Protein AF-A0A9X9A422-F1 (afdb_monomer)

Solvent-accessible surface area (backbone atoms only — not comparable to full-atom values): 14597 Å² total; per-residue (Å²): 112,40,77,56,49,41,49,77,20,58,42,83,87,68,74,79,73,93,72,90,73,83,82,90,76,85,56,52,87,45,20,49,68,14,88,49,36,68,61,52,39,28,47,48,18,76,77,48,57,74,81,50,101,72,83,48,36,33,32,25,74,83,56,48,65,72,55,44,34,59,42,11,20,76,91,57,45,41,39,51,22,46,45,64,38,68,82,76,44,59,36,32,42,93,77,37,70,67,31,71,43,87,66,50,70,67,61,52,52,52,49,54,50,50,55,51,62,61,31,66,91,40,32,39,43,52,37,67,76,43,42,72,70,30,32,22,45,28,52,72,81,41,38,61,64,98,44,28,70,61,29,33,54,48,54,50,50,63,57,68,75,48,82,54,50,76,54,85,39,94,45,56,91,61,54,49,50,49,47,81,74,93,48,76,86,63,61,81,48,66,68,56,54,50,50,47,43,47,42,38,70,74,64,63,44,61,62,68,64,55,49,54,33,42,50,61,53,26,34,54,30,41,60,41,55,62,37,50,24,74,50,68,64,16,59,63,48,94,70,84,67,99,45,68,55,55,86,60,21,74,81,43,38,72,112

Nearest PDB structures (foldseek):
  1uok-assembly1_A  TM=1.003E+00  e=3.823E-45  Bacillus cereus
  5do8-assembly1_C  TM=9.731E-01  e=2.776E-33  Listeria monocytogenes EGD-e
  4maz-assembly1_A  TM=9.656E-01  e=1.712E-29  Bacillus subtilis subsp. subtilis str. 168
  5wcz-assembly1_A  TM=9.499E-01  e=5.887E-30  Bacillus subtilis subsp. subtilis str. 168
  4m56-assembly1_A  TM=9.507E-01  e=6.009E-29  Bacillus subtilis subsp. subtilis str. 168

Secondary structure (DSSP, 8-state):
-BTTGGGSSPPTT-PPP----SS----GGGTTT-TTHHHHHHHHHHHTGGGSS---EEE-TT--HHHHHHHH-GGG-S-SEEE--GGGSTTEETTEEEEE-PPPHHHHHHHHHHHHHHTSSSS-BEE-S--TTS--HHHHTS-SSTTHHHHHHHHHHHHHTSSSEE---TTTTTT------SSGGG---HHHHHHHIIIIIIS---HHHHHHHHHHH-GGGGTSPP--SSSGGGGS-SS--SSPPPGGGGTSS--

Sequence (255 aa):
RMDVINFISKEEGLPAVETEEEGYVSGHKHFMNGPNIHKYLHEMNGEVLSHYDIMTVGEMPGVTTEEAKLYTGEERKELQMVFQFEHMDLDSGEGGKWDVKPCSLLTLKENLTKWQKALEHTGWNSLYWNNHDQPRVVSRFGNDGMYRIESAKMLATVLHMMKGTPYIYQGEEIGMTNVRFQSIDEYRDIETLNMYKEKVIDHGEDIEKVMESIYIKGRDNARTPMQWNDQNHAGFTKGEPWITVNPNYKEINVK

InterPro domains:
  IPR006047 Glycosyl hydrolase family 13, catalytic domain [PF00128] (1-255)
  IPR006047 Glycosyl hydrolase family 13, catalytic domain [SM00642] (3-223)
  IPR017853 Glycoside hydrolase superfamily [SSF51445] (1-254)

Organism: Bacillus cereus (NCBI:txid1396)

Mean predicted aligned error: 2.58 Å

Radius of gyration: 20.01 Å; Cα contacts (8 Å, |Δi|>4): 403; chains: 1; bounding box: 48×52×51 Å

Structure (mmCIF, N/CA/C/O backbone):
data_AF-A0A9X9A422-F1
#
_entry.id   AF-A0A9X9A422-F1
#
loop_
_atom_site.group_PDB
_atom_site.id
_atom_site.type_symbol
_atom_site.label_atom_id
_atom_site.label_alt_id
_atom_site.label_comp_id
_atom_site.label_asym_id
_atom_site.label_entity_id
_atom_site.label_s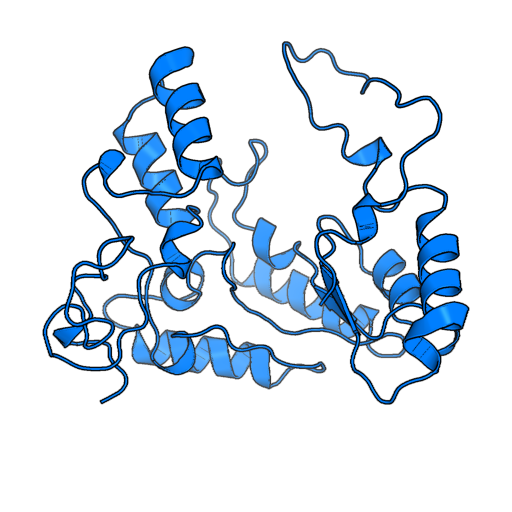eq_id
_atom_site.pdbx_PDB_ins_code
_atom_site.Cartn_x
_atom_site.Cartn_y
_atom_site.Cartn_z
_atom_site.occupancy
_atom_site.B_iso_or_equiv
_atom_site.auth_seq_id
_atom_site.auth_comp_id
_atom_site.auth_asym_id
_atom_site.auth_atom_id
_atom_site.pdbx_PDB_model_num
ATOM 1 N N . ARG A 1 1 ? -13.457 -4.313 1.927 1.00 97.88 1 ARG A N 1
ATOM 2 C CA . ARG A 1 1 ? -12.302 -3.394 2.068 1.00 97.88 1 ARG A CA 1
ATOM 3 C C . ARG A 1 1 ? -12.779 -1.983 1.768 1.00 97.88 1 ARG A C 1
ATOM 5 O O . ARG A 1 1 ? -13.431 -1.811 0.747 1.00 97.88 1 ARG A O 1
ATOM 12 N N . MET A 1 2 ? -12.502 -1.020 2.641 1.00 98.69 2 MET A N 1
ATOM 13 C CA . MET A 1 2 ? -12.912 0.383 2.491 1.00 98.69 2 MET A CA 1
ATOM 14 C C . MET A 1 2 ? -11.678 1.243 2.193 1.00 98.69 2 MET A C 1
ATOM 16 O O . MET A 1 2 ? -10.711 1.168 2.943 1.00 98.69 2 MET A O 1
ATOM 20 N N . ASP A 1 3 ? -11.700 1.974 1.077 1.00 98.50 3 ASP A N 1
ATOM 21 C CA . ASP A 1 3 ? -10.593 2.814 0.583 1.00 98.50 3 ASP A CA 1
ATOM 22 C C . ASP A 1 3 ? -10.431 4.077 1.428 1.00 98.50 3 ASP A C 1
ATOM 24 O O . ASP A 1 3 ? -11.443 4.730 1.695 1.00 98.50 3 ASP A O 1
ATOM 28 N N . VAL A 1 4 ? -9.195 4.375 1.860 1.00 97.62 4 VAL A N 1
ATOM 29 C CA . VAL A 1 4 ? -8.814 5.544 2.690 1.00 97.62 4 VAL A CA 1
ATOM 30 C C . VAL A 1 4 ? -9.904 5.995 3.671 1.00 97.62 4 VAL A C 1
ATOM 32 O O . VAL A 1 4 ? -10.259 7.173 3.775 1.00 97.62 4 VAL A O 1
ATOM 35 N N . ILE A 1 5 ? -10.500 5.034 4.381 1.00 98.69 5 ILE A N 1
ATOM 36 C CA . ILE A 1 5 ? -11.775 5.260 5.068 1.00 98.69 5 ILE A CA 1
ATOM 37 C C . ILE A 1 5 ? -11.618 6.245 6.225 1.00 98.69 5 ILE A C 1
ATOM 39 O O . ILE A 1 5 ? -12.550 6.976 6.544 1.00 98.69 5 ILE A O 1
ATOM 43 N N . ASN A 1 6 ? -10.420 6.345 6.803 1.00 98.75 6 ASN A N 1
ATOM 44 C CA . ASN A 1 6 ? -10.121 7.321 7.841 1.00 98.75 6 ASN A CA 1
ATOM 45 C C . ASN A 1 6 ? -10.043 8.771 7.337 1.00 98.75 6 ASN A C 1
ATOM 47 O O . ASN A 1 6 ? -9.881 9.672 8.158 1.00 98.75 6 ASN A O 1
ATOM 51 N N . PHE A 1 7 ? -10.177 9.021 6.029 1.00 98.69 7 PHE A N 1
ATOM 52 C CA . PHE A 1 7 ? -10.186 10.375 5.468 1.00 98.69 7 PHE A CA 1
ATOM 53 C C . PHE A 1 7 ? -11.595 10.964 5.365 1.00 98.69 7 PHE A C 1
ATOM 55 O O . PHE A 1 7 ? -11.736 12.125 4.984 1.00 98.69 7 PHE A O 1
ATOM 62 N N . ILE A 1 8 ? -12.673 10.211 5.629 1.00 98.69 8 ILE A N 1
ATOM 63 C CA . ILE A 1 8 ? -14.042 10.675 5.321 1.00 98.69 8 ILE A CA 1
ATOM 64 C C . ILE A 1 8 ? -14.515 11.829 6.215 1.00 98.69 8 ILE A C 1
ATOM 66 O O . ILE A 1 8 ? -15.335 12.632 5.772 1.00 98.69 8 ILE A O 1
ATOM 70 N N . SER A 1 9 ? -13.968 11.967 7.426 1.00 98.62 9 SER A N 1
ATOM 71 C CA . SER A 1 9 ? -14.263 13.083 8.328 1.00 98.62 9 SER A CA 1
ATOM 72 C C . SER A 1 9 ? -13.214 14.180 8.188 1.00 98.62 9 SER A C 1
ATOM 74 O O . SER A 1 9 ? -12.039 13.930 8.416 1.00 98.62 9 SER A O 1
ATOM 76 N N . LYS A 1 10 ? -13.637 15.407 7.874 1.00 98.62 10 LYS A N 1
ATOM 77 C CA . LYS A 1 10 ? -12.753 16.580 7.793 1.00 98.62 10 LYS A CA 1
ATOM 78 C C . LYS A 1 10 ? -12.931 17.459 9.026 1.00 98.62 10 LYS A C 1
ATOM 80 O O . LYS A 1 10 ? -14.011 17.471 9.620 1.00 98.62 10 LYS A O 1
ATOM 85 N N . GLU A 1 11 ? -11.879 18.172 9.399 1.00 98.31 11 GLU A N 1
ATOM 86 C CA . GLU A 1 11 ? -11.944 19.262 10.365 1.00 98.31 11 GLU A CA 1
ATOM 87 C C . GLU A 1 11 ? -12.811 20.403 9.818 1.00 98.31 11 GLU A C 1
ATOM 89 O O . GLU A 1 11 ? -12.776 20.728 8.626 1.00 98.31 11 GLU A O 1
ATOM 94 N N . GLU A 1 12 ? -13.644 20.977 10.684 1.00 97.88 12 GLU A N 1
ATOM 95 C CA . GLU A 1 12 ? -14.551 22.055 10.304 1.00 97.88 12 GLU A CA 1
ATOM 96 C C . GLU A 1 12 ? -13.767 23.296 9.856 1.00 97.88 12 GLU A C 1
ATOM 98 O O . GLU A 1 12 ? -12.724 23.630 10.409 1.00 97.88 12 GLU A O 1
ATOM 103 N N . GLY A 1 13 ? -14.266 23.979 8.824 1.00 97.69 13 GLY A N 1
ATOM 104 C CA . GLY A 1 13 ? -13.625 25.174 8.271 1.00 97.69 13 GLY A CA 1
ATOM 105 C C . GLY A 1 13 ? -12.489 24.899 7.284 1.00 97.69 13 GLY A C 1
ATOM 106 O O . GLY A 1 13 ? -12.092 25.833 6.595 1.00 97.69 13 GLY A O 1
ATOM 107 N N . LEU A 1 14 ? -12.031 23.644 7.153 1.00 97.50 14 LEU A N 1
ATOM 108 C CA . LEU A 1 14 ? -10.941 23.243 6.249 1.00 97.50 14 LEU A CA 1
ATOM 109 C C . LEU A 1 14 ? -9.705 24.152 6.413 1.00 97.50 14 LEU A C 1
ATOM 111 O O . LEU A 1 14 ? -9.318 24.839 5.462 1.00 97.50 14 LEU A O 1
ATOM 115 N N . PRO A 1 15 ? -9.126 24.212 7.628 1.00 97.00 15 PRO A N 1
ATOM 116 C CA . PR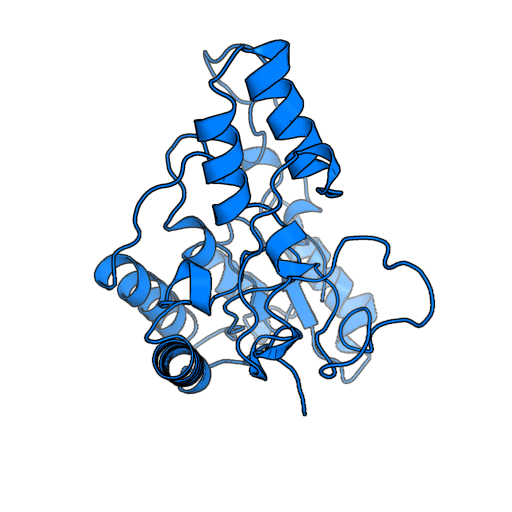O A 1 15 ? -8.061 25.155 7.935 1.00 97.00 15 PRO A CA 1
ATOM 117 C C . PRO A 1 15 ? -6.829 24.928 7.053 1.00 97.00 15 PRO A C 1
ATOM 119 O O . PRO A 1 15 ? -6.510 23.807 6.651 1.00 97.00 15 PRO A O 1
ATOM 122 N N . ALA A 1 16 ? -6.125 26.022 6.769 1.00 95.94 16 ALA A N 1
ATOM 123 C CA . ALA A 1 16 ? -4.802 25.953 6.170 1.00 95.94 16 ALA A CA 1
ATOM 124 C C . ALA A 1 16 ? -3.798 25.386 7.185 1.00 95.94 16 ALA A C 1
ATOM 126 O O . ALA A 1 16 ? -3.892 25.664 8.380 1.00 95.94 16 ALA A O 1
ATOM 127 N N . VAL A 1 17 ? -2.814 24.630 6.698 1.00 95.94 17 VAL A N 1
ATOM 128 C CA . VAL A 1 17 ? -1.698 24.162 7.527 1.00 95.94 17 VAL A CA 1
ATOM 129 C C . VAL A 1 17 ? -0.765 25.335 7.804 1.00 95.94 17 VAL A C 1
ATOM 131 O O . VAL A 1 17 ? -0.322 26.005 6.873 1.00 95.94 17 VAL A O 1
ATOM 134 N N . GLU A 1 18 ? -0.438 25.566 9.073 1.00 94.00 18 GLU A N 1
ATOM 135 C CA . GLU A 1 18 ? 0.582 26.543 9.459 1.00 94.00 18 GLU A CA 1
ATOM 136 C C . GLU A 1 18 ? 1.968 26.049 9.017 1.00 94.00 18 GLU A C 1
ATOM 138 O O . GLU A 1 18 ? 2.468 25.040 9.520 1.00 94.00 18 GLU A O 1
ATOM 143 N N . THR A 1 19 ? 2.574 26.736 8.047 1.00 93.25 19 THR A N 1
ATOM 144 C CA . THR A 1 19 ? 3.892 26.401 7.496 1.00 93.25 19 THR A CA 1
ATOM 145 C C . THR A 1 19 ? 4.577 27.636 6.905 1.00 93.25 19 THR A C 1
ATOM 147 O O . THR A 1 19 ? 3.908 28.582 6.488 1.00 93.25 19 THR A O 1
ATOM 150 N N . GLU A 1 20 ? 5.910 27.610 6.862 1.00 92.75 20 GLU A N 1
ATOM 151 C CA . GLU A 1 20 ? 6.737 28.565 6.108 1.00 92.75 20 GLU A CA 1
ATOM 152 C C . GLU A 1 20 ? 7.098 28.040 4.704 1.00 92.75 20 GLU A C 1
ATOM 154 O O . GLU A 1 20 ? 7.735 28.749 3.928 1.00 92.75 20 GLU A O 1
ATOM 159 N N . GLU A 1 21 ? 6.709 26.805 4.369 1.00 90.88 21 GLU A N 1
ATOM 160 C CA . GLU A 1 21 ? 6.967 26.201 3.060 1.00 90.88 21 GLU A CA 1
ATOM 161 C C . GLU A 1 21 ? 6.187 26.906 1.938 1.00 90.88 21 GLU A C 1
ATOM 163 O O . GLU A 1 21 ? 5.019 27.270 2.088 1.00 90.88 21 GLU A O 1
ATOM 168 N N . GLU A 1 22 ? 6.834 27.070 0.784 1.00 88.62 22 GLU A N 1
ATOM 169 C CA . GLU A 1 22 ? 6.202 27.599 -0.424 1.00 88.62 22 GLU A CA 1
ATOM 170 C C . GLU A 1 22 ? 5.429 26.496 -1.170 1.00 88.62 22 GLU A C 1
ATOM 172 O O . GLU A 1 22 ? 5.883 25.359 -1.274 1.00 88.62 22 GLU A O 1
ATOM 177 N N . GLY A 1 23 ? 4.274 26.837 -1.752 1.00 91.94 23 GLY A N 1
ATOM 178 C CA . GLY A 1 23 ? 3.475 25.913 -2.565 1.00 91.94 23 GLY A CA 1
ATOM 179 C C . GLY A 1 23 ? 2.399 25.151 -1.785 1.00 91.94 23 GLY A C 1
ATOM 180 O O . GLY A 1 23 ? 1.803 25.674 -0.843 1.00 91.94 23 GLY A O 1
ATOM 181 N N . TYR A 1 24 ? 2.073 23.937 -2.239 1.00 94.31 24 TYR A N 1
ATOM 182 C CA . TYR A 1 24 ? 1.069 23.085 -1.598 1.00 94.31 24 TYR A CA 1
ATOM 183 C C . TYR A 1 24 ? 1.717 22.170 -0.561 1.00 94.31 24 TYR A C 1
ATOM 185 O O . TYR A 1 24 ? 2.656 21.446 -0.875 1.00 94.31 24 TYR A O 1
ATOM 193 N N . VAL A 1 25 ? 1.141 22.128 0.640 1.00 95.06 25 VAL A N 1
ATOM 194 C CA . VAL A 1 25 ? 1.563 21.222 1.716 1.00 95.06 25 VAL A CA 1
ATOM 195 C C . VAL A 1 25 ? 0.462 20.239 2.096 1.00 95.06 25 VAL A C 1
ATOM 197 O O . VAL A 1 25 ? -0.727 20.461 1.852 1.00 95.06 25 VAL A O 1
ATOM 200 N N . SER A 1 26 ? 0.852 19.127 2.717 1.00 95.25 26 SER A N 1
ATOM 201 C CA . SER A 1 26 ? -0.089 18.083 3.121 1.00 95.25 26 SER A CA 1
ATOM 202 C C . SER A 1 26 ? -0.981 18.525 4.287 1.00 95.25 26 SER A C 1
ATOM 204 O O . SER A 1 26 ? -0.527 18.636 5.424 1.00 95.25 26 SER A O 1
ATOM 206 N N . GLY A 1 27 ? -2.283 18.662 4.028 1.00 96.94 27 GLY A N 1
ATOM 207 C CA . GLY A 1 27 ? -3.323 18.933 5.032 1.00 96.94 27 GLY A CA 1
ATOM 208 C C . GLY A 1 27 ? -3.725 17.743 5.908 1.00 96.94 27 GLY A C 1
ATOM 209 O O . GLY A 1 27 ? -4.781 17.792 6.532 1.00 96.94 27 GLY A O 1
ATOM 210 N N . HIS A 1 28 ? -2.942 16.660 5.934 1.00 96.25 28 HIS A N 1
ATOM 211 C CA . HIS A 1 28 ? -3.322 15.380 6.546 1.00 96.25 28 HIS A CA 1
ATOM 212 C C . HIS A 1 28 ? -3.802 15.485 7.996 1.00 96.25 28 HIS A C 1
ATOM 214 O O . HIS A 1 28 ? -4.743 14.789 8.370 1.00 96.25 28 HIS A O 1
ATOM 220 N N . LYS A 1 29 ? -3.237 16.405 8.787 1.00 95.44 29 LYS A N 1
ATOM 221 C CA . LYS A 1 29 ? -3.648 16.665 10.178 1.00 95.44 29 LYS A CA 1
ATOM 222 C C . LYS A 1 29 ? -5.126 17.055 10.320 1.00 95.44 29 LYS A C 1
ATOM 224 O O . LYS A 1 29 ? -5.700 16.846 11.380 1.00 95.44 29 LYS A O 1
ATOM 229 N N . HIS A 1 30 ? -5.734 17.581 9.257 1.00 97.88 30 HIS A N 1
ATOM 230 C CA . HIS A 1 30 ? -7.102 18.101 9.245 1.00 97.88 30 HIS A CA 1
ATOM 231 C C . HIS A 1 30 ? -8.117 17.133 8.615 1.00 97.88 30 HIS A C 1
ATOM 233 O O . HIS A 1 30 ? -9.306 17.448 8.531 1.00 97.88 30 HIS A O 1
ATOM 239 N N . PHE A 1 31 ? -7.689 15.961 8.132 1.00 97.94 31 PHE A N 1
ATOM 240 C CA . PHE A 1 31 ? -8.608 14.981 7.537 1.00 97.94 31 PHE A CA 1
ATOM 241 C C . PHE A 1 31 ? -8.303 13.519 7.871 1.00 97.94 31 PHE A C 1
ATOM 243 O O . PHE A 1 31 ? -9.219 12.702 7.811 1.00 97.94 31 PHE A O 1
ATOM 250 N N . MET A 1 32 ? -7.066 13.161 8.222 1.00 98.06 32 MET A N 1
ATOM 251 C CA . MET A 1 32 ? -6.760 11.820 8.723 1.00 98.06 32 MET A CA 1
ATOM 252 C C . MET A 1 32 ? -7.343 11.669 10.125 1.00 98.06 32 MET A C 1
ATOM 254 O O . MET A 1 32 ? -7.042 12.470 11.004 1.00 98.06 32 MET A O 1
ATOM 258 N N . ASN A 1 33 ? -8.178 10.647 10.329 1.00 98.19 33 ASN A N 1
ATOM 259 C CA . ASN A 1 33 ? -8.835 10.368 11.612 1.00 98.19 33 ASN A CA 1
ATOM 260 C C . ASN A 1 33 ? -9.637 11.575 12.147 1.00 98.19 33 ASN A C 1
ATOM 262 O O . ASN A 1 33 ? -9.625 11.865 13.341 1.00 98.19 33 ASN A O 1
ATOM 266 N N . GLY A 1 34 ? -10.327 12.299 11.254 1.00 97.81 34 GLY A N 1
ATOM 267 C CA . GLY A 1 34 ? -10.988 13.554 11.612 1.00 97.81 34 GLY A CA 1
ATOM 268 C C . GLY A 1 34 ? -12.113 13.430 12.660 1.00 97.81 34 GLY A C 1
ATOM 269 O O . GLY A 1 34 ? -12.559 12.331 12.992 1.00 97.81 34 GLY A O 1
ATOM 270 N N . PRO A 1 35 ? -12.665 14.562 13.137 1.00 98.31 35 PRO A N 1
ATOM 271 C CA . PRO A 1 35 ? -13.397 14.633 14.413 1.00 98.31 35 PRO A CA 1
ATOM 272 C C . PRO A 1 35 ? -14.633 13.733 14.559 1.00 98.31 35 PRO A C 1
ATOM 274 O O . PRO A 1 35 ? -15.028 13.386 15.669 1.00 98.31 35 PRO A O 1
ATOM 277 N N . ASN A 1 36 ? -15.276 13.366 13.449 1.00 98.62 36 ASN A N 1
ATOM 278 C CA . ASN A 1 36 ? -16.494 12.560 13.429 1.00 98.62 36 ASN A CA 1
ATOM 279 C C . ASN A 1 36 ? -16.257 11.125 12.933 1.00 98.62 36 ASN A C 1
ATOM 281 O O . ASN A 1 36 ? -17.230 10.395 12.739 1.00 98.62 36 ASN A O 1
ATOM 285 N N . ILE A 1 37 ? -15.005 10.705 12.713 1.00 98.81 37 ILE A N 1
ATOM 286 C CA . ILE A 1 37 ? -14.704 9.454 12.008 1.00 98.81 37 ILE A CA 1
ATOM 287 C C . ILE A 1 37 ? -15.344 8.229 12.673 1.00 98.81 37 ILE A C 1
ATOM 289 O O . ILE A 1 37 ? -16.073 7.483 12.024 1.00 98.81 37 ILE A O 1
ATOM 293 N N . HIS A 1 38 ? -15.181 8.089 13.988 1.00 98.88 38 HIS A N 1
ATOM 294 C CA . HIS A 1 38 ? -15.749 6.982 14.756 1.00 98.88 38 HIS A CA 1
ATOM 295 C C . HIS A 1 38 ? -17.281 7.025 14.806 1.00 98.88 38 HIS A C 1
ATOM 297 O O . HIS A 1 38 ? -17.931 5.984 14.765 1.00 98.88 38 HIS A O 1
ATOM 303 N N . LYS A 1 39 ? -17.882 8.227 14.827 1.00 98.81 39 LYS A N 1
ATOM 304 C CA . LYS A 1 39 ? -19.343 8.383 14.753 1.00 98.81 39 LYS A CA 1
ATOM 305 C C . LYS A 1 39 ? -19.874 7.821 13.435 1.00 98.81 39 LYS A C 1
ATOM 307 O O . LYS A 1 39 ? -20.829 7.057 13.448 1.00 98.81 39 LYS A O 1
ATOM 312 N N . TYR A 1 40 ? -19.234 8.169 12.319 1.00 98.88 40 TYR A N 1
ATOM 313 C CA . TYR A 1 40 ? -19.644 7.711 10.990 1.00 98.88 40 TYR A CA 1
ATOM 314 C C . TYR A 1 40 ? -19.441 6.209 10.794 1.00 98.88 40 TYR A C 1
ATOM 316 O O . TYR A 1 40 ? -20.294 5.555 10.202 1.00 98.88 40 TYR A O 1
ATOM 324 N N . LEU A 1 41 ? -18.346 5.639 11.303 1.00 98.88 41 LEU A N 1
ATOM 325 C CA . LEU A 1 41 ? -18.117 4.195 11.200 1.00 98.88 41 LEU A CA 1
ATOM 326 C C . LEU A 1 41 ? -19.072 3.388 12.077 1.00 98.88 41 LEU A C 1
ATOM 328 O O . LEU A 1 41 ? -19.570 2.354 11.634 1.00 98.88 41 LEU A O 1
ATOM 332 N N . HIS A 1 42 ? -19.374 3.876 13.280 1.00 98.88 42 HIS A N 1
ATOM 333 C CA . HIS A 1 42 ? -20.373 3.256 14.144 1.00 98.88 42 HIS A CA 1
ATOM 334 C C . HIS A 1 42 ? -21.784 3.344 13.539 1.00 98.88 42 HIS A C 1
ATOM 336 O O . HIS A 1 42 ? -22.530 2.368 13.570 1.00 98.88 42 HIS A O 1
ATOM 342 N N . GLU A 1 43 ? -22.135 4.481 12.928 1.00 98.88 43 GLU A N 1
ATOM 343 C CA . GLU A 1 43 ? -23.382 4.645 12.169 1.00 98.88 43 GLU A CA 1
ATOM 344 C C . GLU A 1 43 ? -23.445 3.663 10.990 1.00 98.88 43 GLU A C 1
ATOM 346 O O . GLU A 1 43 ? -24.395 2.894 10.882 1.00 98.88 43 GLU A O 1
ATOM 351 N N . MET A 1 44 ? -22.399 3.597 10.157 1.00 98.88 44 MET A N 1
ATOM 352 C CA . MET A 1 44 ? -22.313 2.645 9.042 1.00 98.88 44 MET A CA 1
ATOM 353 C C . MET A 1 44 ? -22.466 1.192 9.514 1.00 98.88 44 MET A C 1
ATOM 355 O O . MET A 1 44 ? -23.102 0.377 8.837 1.00 98.88 44 MET A O 1
ATOM 359 N N . ASN A 1 45 ? -21.904 0.856 10.677 1.00 98.81 45 ASN A N 1
ATOM 360 C CA . ASN A 1 45 ? -22.060 -0.458 11.282 1.00 98.81 45 ASN A CA 1
ATOM 361 C C . ASN A 1 45 ? -23.513 -0.739 11.690 1.00 98.81 45 ASN A C 1
ATOM 363 O O . ASN A 1 45 ? -24.052 -1.786 11.322 1.00 98.81 45 ASN A O 1
ATOM 367 N N . GLY A 1 46 ? -24.149 0.202 12.393 1.00 98.75 46 GLY A N 1
ATOM 368 C CA . GLY A 1 46 ? -25.538 0.090 12.838 1.00 98.75 46 GLY A CA 1
ATOM 369 C C . GLY A 1 46 ? -26.544 0.015 11.688 1.00 98.75 46 GLY A C 1
ATOM 370 O O . GLY A 1 46 ? -27.482 -0.769 11.756 1.00 98.75 46 GLY A O 1
ATOM 371 N N . GLU A 1 47 ? -26.323 0.771 10.614 1.00 98.81 47 GLU A N 1
ATOM 372 C CA . GLU A 1 47 ? -27.261 0.844 9.486 1.00 98.81 47 GLU A CA 1
ATOM 373 C C . GLU A 1 47 ? -27.057 -0.277 8.453 1.00 98.81 47 GLU A C 1
ATOM 375 O O . GLU A 1 47 ? -28.000 -0.679 7.766 1.00 98.81 47 GLU A O 1
ATOM 380 N N . VAL A 1 48 ? -25.829 -0.792 8.307 1.00 98.88 48 VAL A N 1
ATOM 381 C CA . VAL A 1 48 ? -25.492 -1.732 7.224 1.00 98.88 48 VAL A CA 1
ATOM 382 C C . VAL A 1 48 ? -24.678 -2.923 7.708 1.00 98.88 48 VAL A C 1
ATOM 384 O O . VAL A 1 48 ? -25.121 -4.058 7.540 1.00 98.88 48 VAL A O 1
ATOM 387 N N . LEU A 1 49 ? -23.473 -2.698 8.244 1.00 98.75 49 LEU A N 1
ATOM 388 C CA . LEU A 1 49 ? -22.478 -3.778 8.368 1.00 98.75 49 LEU A CA 1
ATOM 389 C C . LEU A 1 49 ? -22.938 -4.884 9.325 1.00 98.75 49 LEU A C 1
ATOM 391 O O . LEU A 1 49 ? -22.677 -6.055 9.069 1.00 98.75 49 LEU A O 1
ATOM 395 N N . SER A 1 50 ? -23.654 -4.523 10.391 1.00 98.62 50 SER A N 1
ATOM 396 C CA . SER A 1 50 ? -24.146 -5.461 11.408 1.00 98.62 50 SER A CA 1
ATOM 397 C C . SER A 1 50 ? -25.290 -6.369 10.937 1.00 98.62 50 SER A C 1
ATOM 399 O O . SER A 1 50 ? -25.629 -7.330 11.627 1.00 98.62 50 SER A O 1
ATOM 401 N N . HIS A 1 51 ? -25.880 -6.103 9.768 1.00 98.75 51 HIS A N 1
ATOM 402 C CA . HIS A 1 51 ? -27.014 -6.865 9.236 1.00 98.75 51 HIS A CA 1
ATOM 403 C C . HIS A 1 51 ? -26.607 -8.096 8.412 1.00 98.75 51 HIS A C 1
ATOM 405 O O . HIS A 1 51 ? -27.474 -8.872 8.008 1.00 98.75 51 HIS A O 1
ATOM 411 N N . TYR A 1 52 ? -25.310 -8.284 8.153 1.00 98.81 52 TYR A N 1
ATOM 412 C CA . TYR A 1 52 ? -24.800 -9.345 7.290 1.00 98.81 52 TYR A CA 1
ATOM 413 C C . TYR A 1 52 ? -23.613 -10.062 7.938 1.00 98.81 52 TYR A C 1
ATOM 415 O O . TYR A 1 52 ? -22.814 -9.452 8.643 1.00 98.81 52 TYR A O 1
ATOM 423 N N . ASP A 1 53 ? -23.468 -11.354 7.648 1.00 98.69 53 ASP A N 1
ATOM 424 C CA . ASP A 1 53 ? -22.257 -12.112 7.973 1.00 98.69 53 ASP A CA 1
ATOM 425 C C . ASP A 1 53 ? -21.167 -11.784 6.943 1.00 98.69 53 ASP A C 1
ATOM 427 O O . ASP A 1 53 ? -21.052 -12.413 5.889 1.00 98.69 53 ASP A O 1
ATOM 431 N N . ILE A 1 54 ? -20.443 -10.695 7.197 1.00 98.75 54 ILE A N 1
ATOM 432 C CA . ILE A 1 54 ? -19.408 -10.161 6.310 1.00 98.75 54 ILE A CA 1
ATOM 433 C C . ILE A 1 54 ? -18.128 -9.869 7.081 1.00 98.75 54 ILE A C 1
ATOM 435 O O . ILE A 1 54 ? -18.140 -9.680 8.298 1.00 98.75 54 ILE A O 1
ATOM 439 N N . MET A 1 55 ? -17.024 -9.757 6.335 1.00 98.75 55 MET A N 1
ATOM 440 C CA . MET A 1 55 ? -15.783 -9.212 6.866 1.00 98.75 55 MET A CA 1
ATOM 441 C C . MET A 1 55 ? -15.530 -7.763 6.422 1.00 98.75 55 MET A C 1
ATOM 443 O O . MET A 1 55 ? -15.725 -7.411 5.254 1.00 98.75 55 MET A O 1
ATOM 447 N N . THR A 1 56 ? -15.034 -6.921 7.326 1.00 98.88 56 THR A N 1
ATOM 448 C CA . THR A 1 56 ? -14.704 -5.516 7.080 1.00 98.88 56 THR A CA 1
ATOM 449 C C . THR A 1 56 ? -13.241 -5.234 7.400 1.00 98.88 56 THR A C 1
ATOM 451 O O . THR A 1 56 ? -12.697 -5.638 8.423 1.00 98.88 56 THR A O 1
ATOM 454 N N . VAL A 1 57 ? -12.587 -4.524 6.485 1.00 98.88 57 VAL A N 1
ATOM 455 C CA . VAL A 1 57 ? -11.214 -4.046 6.649 1.00 98.88 57 VAL A CA 1
ATOM 456 C C . VAL A 1 57 ? -11.128 -2.629 6.105 1.00 98.88 57 VAL A C 1
ATOM 458 O O . VAL A 1 57 ? -11.535 -2.387 4.960 1.00 98.88 57 VAL A O 1
ATOM 461 N N . GLY A 1 58 ? -10.654 -1.700 6.930 1.00 98.81 58 GLY A N 1
ATOM 462 C CA . GLY A 1 58 ? -10.427 -0.307 6.548 1.00 98.81 58 GLY A CA 1
ATOM 463 C C . GLY A 1 58 ? -8.984 -0.084 6.127 1.00 98.81 58 GLY A C 1
ATOM 464 O O . GLY A 1 58 ? -8.070 -0.507 6.822 1.00 98.81 58 GLY A O 1
ATOM 465 N N . GLU A 1 59 ? -8.755 0.573 5.001 1.00 98.81 59 GLU A N 1
ATOM 466 C CA . GLU A 1 59 ? -7.432 1.093 4.671 1.00 98.81 59 GLU A CA 1
ATOM 467 C C . GLU A 1 59 ? -7.240 2.459 5.321 1.00 98.81 59 GLU A C 1
ATOM 469 O O . GLU A 1 59 ? -8.079 3.343 5.140 1.00 98.81 59 GLU A O 1
ATOM 474 N N . MET A 1 60 ? -6.164 2.621 6.096 1.00 98.69 60 MET A N 1
ATOM 475 C CA . MET A 1 60 ? -5.973 3.827 6.895 1.00 98.69 60 MET A CA 1
ATOM 476 C C . MET A 1 60 ? -4.514 4.302 6.893 1.00 98.69 60 MET A C 1
ATOM 478 O O . MET A 1 60 ? -3.728 3.925 7.768 1.00 98.69 60 MET A O 1
ATOM 482 N N . PRO A 1 61 ? -4.125 5.163 5.938 1.00 98.19 61 PRO A N 1
ATOM 483 C CA . PRO A 1 61 ? -2.850 5.863 6.008 1.00 98.19 61 PRO A CA 1
ATOM 484 C C . PRO A 1 61 ? -2.746 6.670 7.309 1.00 98.19 61 PRO A C 1
ATOM 486 O O . PRO A 1 61 ? -3.711 7.317 7.721 1.00 98.19 61 PRO A O 1
ATOM 489 N N . GLY A 1 62 ? -1.582 6.614 7.960 1.00 97.38 62 GLY A N 1
ATOM 490 C CA . GLY A 1 62 ? -1.295 7.376 9.180 1.00 97.38 62 GLY A CA 1
ATOM 491 C C . GLY A 1 62 ? -1.963 6.877 10.468 1.00 97.38 62 GLY A C 1
ATOM 492 O O . GLY A 1 62 ? -1.769 7.502 11.506 1.00 97.38 62 GLY A O 1
ATOM 493 N N . VAL A 1 63 ? -2.724 5.774 10.443 1.00 98.56 63 VAL A N 1
ATOM 494 C CA . VAL A 1 63 ? -3.344 5.238 11.666 1.00 98.56 63 VAL A CA 1
ATOM 495 C C . VAL A 1 63 ? -2.295 4.724 12.653 1.00 98.56 63 VAL A C 1
ATOM 497 O O . VAL A 1 63 ? -1.382 3.976 12.297 1.00 98.56 63 VAL A O 1
ATOM 500 N N . THR A 1 64 ? -2.453 5.105 13.913 1.00 98.75 64 THR A N 1
ATOM 501 C CA . THR A 1 64 ? -1.628 4.654 15.035 1.00 98.75 64 THR A CA 1
ATOM 502 C C . THR A 1 64 ? -2.215 3.409 15.695 1.00 98.75 64 THR A C 1
ATOM 504 O O . THR A 1 64 ? -3.373 3.041 15.490 1.00 98.75 64 THR A O 1
ATOM 507 N N . THR A 1 65 ? -1.438 2.761 16.563 1.00 98.81 65 THR A N 1
ATOM 508 C CA . THR A 1 65 ? -1.922 1.596 17.312 1.00 98.81 65 THR A CA 1
ATOM 509 C C . THR A 1 65 ? -3.065 1.923 18.272 1.00 98.81 65 THR A C 1
ATOM 511 O O . THR A 1 65 ? -3.928 1.077 18.470 1.00 98.81 65 THR A O 1
ATOM 514 N N . GLU A 1 66 ? -3.098 3.118 18.873 1.00 98.69 66 GLU A N 1
ATOM 515 C CA . GLU A 1 66 ? -4.193 3.499 19.781 1.00 98.69 66 GLU A CA 1
ATOM 516 C C . GLU A 1 66 ? -5.492 3.777 19.017 1.00 98.69 66 GLU A C 1
ATOM 518 O O . GLU A 1 66 ? -6.557 3.325 19.431 1.00 98.69 66 GLU A O 1
ATOM 523 N N . GLU A 1 67 ? -5.409 4.428 17.856 1.00 98.75 67 GLU A N 1
ATOM 524 C CA . GLU A 1 67 ? -6.565 4.619 16.973 1.00 98.75 67 GLU A CA 1
ATOM 525 C C . GLU A 1 67 ? -7.061 3.282 16.413 1.00 98.75 67 GLU A C 1
ATOM 527 O O . GLU A 1 67 ? -8.263 3.030 16.386 1.00 98.75 67 GLU A O 1
ATOM 532 N N . ALA A 1 68 ? -6.153 2.375 16.035 1.00 98.81 68 ALA A N 1
ATOM 533 C CA . ALA A 1 68 ? -6.520 1.047 15.550 1.00 98.81 68 ALA A CA 1
ATOM 534 C C . ALA A 1 68 ? -7.349 0.255 16.575 1.00 98.81 68 ALA A C 1
ATOM 536 O O . ALA A 1 68 ? -8.298 -0.423 16.181 1.00 98.81 68 ALA A O 1
ATOM 537 N N . LYS A 1 69 ? -7.065 0.378 17.881 1.00 98.88 69 LYS A N 1
ATOM 538 C CA . LYS A 1 69 ? -7.909 -0.219 18.935 1.00 98.88 69 LYS A CA 1
ATOM 539 C C . LYS A 1 69 ? -9.326 0.355 18.919 1.00 98.88 69 LYS A C 1
ATOM 541 O O . LYS A 1 69 ? -10.283 -0.398 19.055 1.00 98.88 69 LYS A O 1
ATOM 546 N N . LEU A 1 70 ? -9.476 1.666 18.717 1.00 98.81 70 LEU A N 1
ATO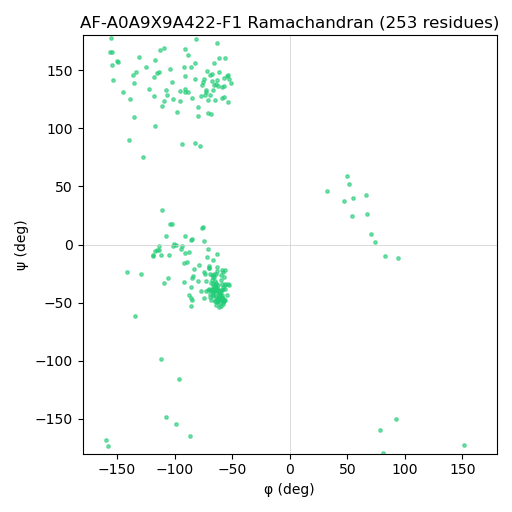M 547 C CA . LEU A 1 70 ? -10.795 2.304 18.629 1.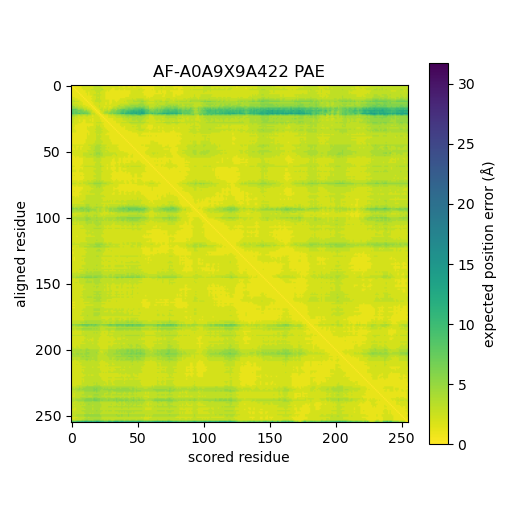00 98.81 70 LEU A CA 1
ATOM 548 C C . LEU A 1 70 ? -11.574 1.850 17.393 1.00 98.81 70 LEU A C 1
ATOM 550 O O . LEU A 1 70 ? -12.779 1.630 17.493 1.00 98.81 70 LEU A O 1
ATOM 554 N N . TYR A 1 71 ? -10.884 1.678 16.264 1.00 98.88 71 TYR A N 1
ATOM 555 C CA . TYR A 1 71 ? -11.485 1.217 15.014 1.00 98.88 71 TYR A CA 1
ATOM 556 C C . TYR A 1 71 ? -11.865 -0.263 15.014 1.00 98.88 71 TYR A C 1
ATOM 558 O O . TYR A 1 71 ? -12.794 -0.639 14.302 1.00 98.88 71 TYR A O 1
ATOM 566 N N . THR A 1 72 ? -11.121 -1.102 15.742 1.00 98.81 72 THR A N 1
ATOM 567 C CA . THR A 1 72 ? -11.200 -2.570 15.608 1.00 98.81 72 THR A CA 1
ATOM 568 C C . THR A 1 72 ? -11.638 -3.306 16.869 1.00 98.81 72 THR A C 1
ATOM 570 O O . THR A 1 72 ? -11.900 -4.505 16.804 1.00 98.81 72 THR A O 1
ATOM 573 N N . GLY A 1 73 ? -11.738 -2.621 18.013 1.00 98.69 73 GLY A N 1
ATOM 574 C CA . GLY A 1 73 ? -12.273 -3.200 19.244 1.00 98.69 73 GLY A CA 1
ATOM 575 C C . GLY A 1 73 ? -13.690 -3.727 19.023 1.00 98.69 73 GLY A C 1
ATOM 576 O O . GLY A 1 73 ? -14.559 -3.007 18.530 1.00 98.69 73 GLY A O 1
ATOM 577 N N . GLU A 1 74 ? -13.942 -4.986 19.374 1.00 98.50 74 GLU A N 1
ATOM 578 C CA . GLU A 1 74 ? -15.218 -5.651 19.078 1.00 98.50 74 GLU A CA 1
ATOM 579 C C . GLU A 1 74 ? -16.417 -4.898 19.684 1.00 98.50 74 GLU A C 1
ATOM 581 O O . GLU A 1 74 ? -17.464 -4.744 19.050 1.00 98.50 74 GLU A O 1
ATOM 586 N N . GLU A 1 75 ? -16.252 -4.350 20.889 1.00 98.31 75 GLU A N 1
ATOM 587 C CA . GLU A 1 75 ? -17.273 -3.582 21.600 1.00 98.31 75 GLU A CA 1
ATOM 588 C C . GLU A 1 75 ? -17.571 -2.212 20.974 1.00 98.31 75 GLU A C 1
ATOM 590 O O . GLU A 1 75 ? -18.635 -1.640 21.226 1.00 98.31 75 GLU A O 1
ATOM 595 N N . ARG A 1 76 ? -16.652 -1.687 20.153 1.00 98.50 76 ARG A N 1
ATOM 596 C CA . ARG A 1 76 ? -16.779 -0.382 19.487 1.00 98.50 76 ARG A CA 1
ATOM 597 C C . ARG A 1 76 ? -17.768 -0.419 18.328 1.00 98.50 76 ARG A C 1
ATOM 599 O O . ARG A 1 76 ? -18.348 0.615 17.998 1.00 98.50 76 ARG A O 1
ATOM 606 N N . LYS A 1 77 ? -18.004 -1.606 17.755 1.00 98.69 77 LYS A N 1
ATOM 607 C CA . LYS A 1 77 ? -18.906 -1.824 16.613 1.00 98.69 77 LYS A CA 1
ATOM 608 C C . LYS A 1 77 ? -18.597 -0.876 15.452 1.00 98.69 77 LYS A C 1
ATOM 610 O O . LYS A 1 77 ? -19.470 -0.163 14.973 1.00 98.69 77 LYS A O 1
ATOM 615 N N . GLU A 1 78 ? -17.337 -0.844 15.036 1.00 98.81 78 GLU A N 1
ATOM 616 C CA . GLU A 1 78 ? -16.890 -0.084 13.869 1.00 98.81 78 GLU A CA 1
ATOM 617 C C . GLU A 1 78 ? -16.460 -1.068 12.770 1.00 98.81 78 GLU A C 1
ATOM 619 O O . GLU A 1 78 ? -17.321 -1.623 12.077 1.00 98.81 78 GLU A O 1
ATOM 624 N N . LEU A 1 79 ? -15.158 -1.336 12.639 1.00 98.88 79 LEU A N 1
ATOM 625 C CA . LEU A 1 79 ? -14.584 -2.284 11.681 1.00 98.88 79 LEU A CA 1
ATOM 626 C C . LEU A 1 79 ? -13.966 -3.483 12.411 1.00 98.88 79 LEU A C 1
ATOM 628 O O . LEU A 1 79 ? -13.790 -3.458 13.622 1.00 98.88 79 LEU A O 1
ATOM 632 N N . GLN A 1 80 ? -13.628 -4.549 11.682 1.00 98.88 80 GLN A N 1
ATOM 633 C CA . GLN A 1 80 ? -12.984 -5.725 12.289 1.00 98.88 80 GLN A CA 1
ATOM 634 C C . GLN A 1 80 ? -11.455 -5.661 12.252 1.00 98.88 80 GLN A C 1
ATOM 636 O O . GLN A 1 80 ? -10.804 -6.188 13.143 1.00 98.88 80 GLN A O 1
ATOM 641 N N . MET A 1 81 ? -10.864 -5.040 11.229 1.00 98.88 81 MET A N 1
ATOM 642 C CA . MET A 1 81 ? -9.410 -4.876 11.104 1.00 98.88 81 MET A CA 1
ATOM 643 C C . MET A 1 81 ? -9.061 -3.648 10.255 1.00 98.88 81 MET A C 1
ATOM 645 O O . MET A 1 81 ? -9.916 -3.112 9.541 1.00 98.88 81 MET A O 1
ATOM 649 N N . VAL A 1 82 ? -7.801 -3.210 10.300 1.00 98.81 82 VAL A N 1
ATOM 650 C CA . VAL A 1 82 ? -7.312 -2.067 9.512 1.00 98.81 82 VAL A CA 1
ATOM 651 C C . VAL A 1 82 ? -5.962 -2.353 8.857 1.00 98.81 82 VAL A C 1
ATOM 653 O O . VAL A 1 82 ? -5.072 -2.908 9.500 1.00 98.81 82 VAL A O 1
ATOM 656 N N . PHE A 1 83 ? -5.793 -1.920 7.605 1.00 98.88 83 PHE A N 1
ATOM 657 C CA . PHE A 1 83 ? -4.483 -1.824 6.965 1.00 98.88 83 PHE A CA 1
ATOM 658 C C . PHE A 1 83 ? -3.784 -0.548 7.431 1.00 98.88 83 PHE A C 1
ATOM 660 O O . PHE A 1 83 ? -4.179 0.560 7.067 1.00 98.88 83 PHE A O 1
ATOM 667 N N . GLN A 1 84 ? -2.728 -0.737 8.215 1.00 98.56 84 GLN A N 1
ATOM 668 C CA . GLN A 1 84 ? -1.783 0.302 8.615 1.00 98.56 84 GLN A CA 1
ATOM 669 C C . GLN A 1 84 ? -0.600 0.380 7.641 1.00 98.56 84 GLN A C 1
ATOM 671 O O . GLN A 1 84 ? -0.238 -0.625 7.020 1.00 98.56 84 GLN A O 1
ATOM 676 N N . PHE A 1 85 ? 0.010 1.561 7.529 1.00 98.00 85 PHE A N 1
ATOM 677 C CA . PHE A 1 85 ? 1.085 1.850 6.568 1.00 98.00 85 PHE A CA 1
ATOM 678 C C . PHE A 1 85 ? 2.443 2.134 7.219 1.00 98.00 85 PHE A C 1
ATOM 680 O O . PHE A 1 85 ? 3.431 2.271 6.512 1.00 98.00 85 PHE A O 1
ATOM 687 N N . GLU A 1 86 ? 2.554 2.136 8.549 1.00 98.19 86 GLU A N 1
ATOM 688 C CA . GLU A 1 86 ? 3.822 2.420 9.223 1.00 98.19 86 GLU A CA 1
ATOM 689 C C . GLU A 1 86 ? 4.963 1.506 8.750 1.00 98.19 86 GLU A C 1
ATOM 691 O O . GLU A 1 86 ? 6.056 1.997 8.492 1.00 98.19 86 GLU A O 1
ATOM 696 N N . HIS A 1 87 ? 4.727 0.194 8.590 1.00 98.44 87 HIS A N 1
ATOM 697 C CA . HIS A 1 87 ? 5.755 -0.726 8.074 1.00 98.44 87 HIS A CA 1
ATOM 698 C C . HIS A 1 87 ? 6.063 -0.516 6.576 1.00 98.44 87 HIS A C 1
ATOM 700 O O . HIS A 1 87 ? 7.132 -0.907 6.107 1.00 98.44 87 HIS A O 1
ATOM 706 N N . MET A 1 88 ? 5.145 0.112 5.836 1.00 98.12 88 MET A N 1
ATOM 707 C CA . MET A 1 88 ? 5.316 0.503 4.435 1.00 98.12 88 MET A CA 1
ATOM 708 C C . MET A 1 88 ? 6.064 1.831 4.288 1.00 98.12 88 MET A C 1
ATOM 710 O O . MET A 1 88 ? 6.646 2.067 3.237 1.00 98.12 88 MET A O 1
ATOM 714 N N . ASP A 1 89 ? 6.107 2.671 5.319 1.00 97.38 89 ASP A N 1
ATOM 715 C CA . ASP A 1 89 ? 6.784 3.972 5.274 1.00 97.38 89 ASP A CA 1
ATOM 716 C C . ASP A 1 89 ? 8.196 3.944 5.893 1.00 97.38 89 ASP A C 1
ATOM 718 O O . ASP A 1 89 ? 8.912 4.945 5.884 1.00 97.38 89 ASP A O 1
ATOM 722 N N . LEU A 1 90 ? 8.655 2.789 6.399 1.00 98.19 90 LEU A N 1
ATOM 723 C CA . LEU A 1 90 ? 9.961 2.663 7.072 1.00 98.19 90 LEU A CA 1
ATOM 724 C C . LEU A 1 90 ? 11.167 2.957 6.169 1.00 98.19 90 LEU A C 1
ATOM 726 O O . LEU A 1 90 ? 12.237 3.283 6.683 1.00 98.19 90 LEU A O 1
ATOM 730 N N . ASP A 1 91 ? 11.009 2.825 4.854 1.00 97.94 91 ASP A N 1
ATOM 731 C CA . ASP A 1 91 ? 12.021 3.128 3.833 1.00 97.94 91 ASP A CA 1
ATOM 732 C C . ASP A 1 91 ? 11.740 4.452 3.093 1.00 97.94 91 ASP A C 1
ATOM 734 O O . ASP A 1 91 ? 12.280 4.699 2.010 1.00 97.94 91 ASP A O 1
ATOM 738 N N . SER A 1 92 ? 10.891 5.309 3.668 1.00 97.75 92 SER A N 1
ATOM 739 C CA . SER A 1 92 ? 10.582 6.660 3.188 1.00 97.75 92 SER A CA 1
ATOM 740 C C . SER A 1 92 ? 11.221 7.708 4.110 1.00 97.75 92 SER A C 1
ATOM 742 O O . SER A 1 92 ? 11.184 7.587 5.341 1.00 97.75 92 SER A O 1
ATOM 744 N N . GLY A 1 93 ? 11.876 8.703 3.524 1.00 96.25 93 GLY A N 1
ATOM 745 C CA . GLY A 1 93 ? 12.534 9.809 4.210 1.00 96.25 93 GLY A CA 1
ATOM 746 C C . GLY A 1 93 ? 11.598 10.980 4.494 1.00 96.25 93 GLY A C 1
ATOM 747 O O . GLY A 1 93 ? 10.374 10.846 4.459 1.00 96.25 93 GLY A O 1
ATOM 748 N N . GLU A 1 94 ? 12.187 12.128 4.820 1.00 92.38 94 GLU A N 1
ATOM 749 C CA . GLU A 1 94 ? 11.442 13.347 5.164 1.00 92.38 94 GLU A CA 1
ATOM 750 C C . GLU A 1 94 ? 10.690 13.900 3.947 1.00 92.38 94 GLU A C 1
ATOM 752 O O . GLU A 1 94 ? 9.581 14.407 4.093 1.00 92.38 94 GLU A O 1
ATOM 757 N N . GLY A 1 95 ? 11.229 13.698 2.736 1.00 91.69 95 GLY A N 1
ATOM 758 C CA . GLY A 1 95 ? 10.580 14.062 1.470 1.00 91.69 95 GLY A CA 1
ATOM 759 C C . GLY A 1 95 ? 9.449 13.120 1.031 1.00 91.69 95 GLY A C 1
ATOM 760 O O . GLY A 1 95 ? 9.037 13.142 -0.130 1.00 91.69 95 GLY A O 1
ATOM 761 N N . GLY A 1 96 ? 8.960 12.253 1.922 1.00 94.00 96 GLY A N 1
ATOM 762 C CA . GLY A 1 96 ? 7.907 11.284 1.630 1.00 94.00 96 GLY A CA 1
ATOM 763 C C . GLY A 1 96 ? 8.406 10.058 0.862 1.00 94.00 96 GLY A C 1
ATOM 764 O O . GLY A 1 96 ? 9.588 9.718 0.875 1.00 94.00 96 GLY A O 1
ATOM 765 N N . LYS A 1 97 ? 7.489 9.341 0.198 1.00 95.94 97 LYS A N 1
ATOM 766 C CA . LYS A 1 97 ? 7.783 8.011 -0.372 1.00 95.94 97 LYS A CA 1
ATOM 767 C C . LYS A 1 97 ? 8.924 7.990 -1.388 1.00 95.94 97 LYS A C 1
ATOM 769 O O . LYS A 1 97 ? 9.624 6.981 -1.446 1.00 95.94 97 LYS A O 1
ATOM 774 N N . TRP A 1 98 ? 9.083 9.062 -2.165 1.00 97.50 98 TRP A N 1
ATOM 775 C CA . TRP A 1 98 ? 10.076 9.189 -3.238 1.00 97.50 98 TRP A CA 1
ATOM 776 C C . TRP A 1 98 ? 11.484 9.500 -2.714 1.00 97.50 98 TRP A C 1
ATOM 778 O O . TRP A 1 98 ? 12.461 9.261 -3.418 1.00 97.50 98 TRP A O 1
ATOM 788 N N . ASP A 1 99 ? 11.593 9.967 -1.469 1.00 96.69 99 ASP A N 1
ATOM 789 C CA . ASP A 1 99 ? 12.850 10.077 -0.734 1.00 96.69 99 ASP A CA 1
ATOM 790 C C . ASP A 1 99 ? 13.192 8.706 -0.131 1.00 96.69 99 ASP A C 1
ATOM 792 O O . ASP A 1 99 ? 12.758 8.342 0.963 1.00 96.69 99 ASP A O 1
ATOM 796 N N . VAL A 1 100 ? 13.874 7.866 -0.906 1.00 97.25 100 VAL A N 1
ATOM 797 C CA . VAL A 1 100 ? 14.146 6.478 -0.515 1.00 97.25 100 VAL A CA 1
ATOM 798 C C . VAL A 1 100 ? 15.283 6.418 0.502 1.00 97.25 100 VAL A C 1
ATOM 800 O O . VAL A 1 100 ? 16.393 6.876 0.236 1.00 97.25 100 VAL A O 1
ATOM 803 N N . LYS A 1 101 ? 15.049 5.735 1.627 1.00 96.81 101 LYS A N 1
ATOM 804 C CA . LYS A 1 101 ? 16.086 5.425 2.623 1.00 96.81 101 LYS A CA 1
ATOM 805 C C . LYS A 1 101 ? 16.167 3.920 2.897 1.00 96.81 101 LYS A C 1
ATOM 807 O O . LYS A 1 101 ? 15.165 3.220 2.773 1.00 96.81 101 LYS A O 1
ATOM 812 N N . PRO A 1 102 ? 17.327 3.389 3.313 1.00 96.56 102 PRO A N 1
ATOM 813 C CA . PRO A 1 102 ? 17.432 1.982 3.680 1.00 96.56 102 PRO A CA 1
ATOM 814 C C . PRO A 1 102 ? 16.602 1.665 4.934 1.00 96.56 102 PRO A C 1
ATOM 816 O O . PRO A 1 102 ? 16.648 2.395 5.924 1.00 96.56 102 PRO A O 1
ATOM 819 N N . CYS A 1 103 ? 15.896 0.531 4.923 1.00 97.69 103 CYS A N 1
ATOM 820 C CA . CYS A 1 103 ? 15.208 -0.010 6.095 1.00 97.69 103 CYS A CA 1
ATOM 821 C C . CYS A 1 103 ? 16.030 -1.146 6.718 1.00 97.69 103 CYS A C 1
ATOM 823 O O . CYS A 1 103 ? 16.392 -2.110 6.045 1.00 97.69 103 CYS A O 1
ATOM 825 N N . SER A 1 104 ? 16.329 -1.044 8.015 1.00 98.38 104 SER A N 1
ATOM 826 C CA . SER A 1 104 ? 17.025 -2.108 8.742 1.00 98.38 104 SER A CA 1
ATOM 827 C C . SER A 1 104 ? 16.045 -3.162 9.269 1.00 98.38 104 SER A C 1
ATOM 829 O O . SER A 1 104 ? 14.909 -2.849 9.627 1.00 98.38 104 SER A O 1
ATOM 831 N N . LEU A 1 105 ? 16.512 -4.405 9.434 1.00 98.38 105 LEU A N 1
ATOM 832 C CA . LEU A 1 105 ? 15.726 -5.460 10.087 1.00 98.38 105 LEU A CA 1
ATOM 833 C C . LEU A 1 105 ? 15.265 -5.059 11.500 1.00 98.38 105 LEU A C 1
ATOM 835 O O . LEU A 1 105 ? 14.187 -5.467 11.925 1.00 98.38 105 LEU A O 1
ATOM 839 N N . LEU A 1 106 ? 16.074 -4.285 12.238 1.00 98.62 106 LEU A N 1
ATOM 840 C CA . LEU A 1 106 ? 15.705 -3.809 13.574 1.00 98.62 106 LEU A CA 1
ATOM 841 C C . LEU A 1 106 ? 14.480 -2.895 13.503 1.00 98.62 106 LEU A C 1
ATOM 843 O O . LEU A 1 106 ? 13.497 -3.150 14.191 1.00 98.62 106 LEU A O 1
ATOM 847 N N . THR A 1 107 ? 14.505 -1.916 12.599 1.00 98.56 107 THR A N 1
ATOM 848 C CA . THR A 1 107 ? 13.386 -0.996 12.359 1.00 98.56 107 THR A CA 1
ATOM 849 C C . THR A 1 107 ? 12.117 -1.756 11.967 1.00 98.56 107 THR A C 1
ATOM 851 O O . THR A 1 107 ? 11.049 -1.519 12.531 1.00 98.56 107 THR A O 1
ATOM 854 N N . LEU A 1 108 ? 12.238 -2.721 11.048 1.00 98.75 108 LEU A N 1
ATOM 855 C CA . LEU A 1 108 ? 11.106 -3.520 10.586 1.00 98.75 108 LEU A CA 1
ATOM 856 C C . LEU A 1 108 ? 10.502 -4.373 11.710 1.00 98.75 108 LEU A C 1
ATOM 858 O O . LEU A 1 108 ? 9.299 -4.311 11.963 1.00 98.75 108 LEU A O 1
ATOM 862 N N . LYS A 1 109 ? 11.324 -5.156 12.420 1.00 98.38 109 LYS A N 1
ATOM 863 C CA . LYS A 1 109 ? 10.816 -6.071 13.453 1.00 98.38 109 LYS A CA 1
ATOM 864 C C . LYS A 1 109 ? 10.246 -5.326 14.660 1.00 98.38 109 LYS A C 1
ATOM 866 O O . LYS A 1 109 ? 9.299 -5.821 15.270 1.00 98.38 109 LYS A O 1
ATOM 871 N N . GLU A 1 110 ? 10.801 -4.165 15.014 1.00 98.81 110 GLU A N 1
ATOM 872 C CA . GLU A 1 110 ? 10.266 -3.313 16.080 1.00 98.81 110 GLU A CA 1
ATOM 873 C C . GLU A 1 110 ? 8.875 -2.797 15.712 1.00 98.81 110 GLU A C 1
ATOM 875 O O . GLU A 1 110 ? 7.962 -2.900 16.535 1.00 98.81 110 GLU A O 1
ATOM 880 N N . ASN A 1 111 ? 8.683 -2.344 14.467 1.00 98.88 111 ASN A N 1
ATOM 881 C CA . ASN A 1 111 ? 7.375 -1.912 13.985 1.00 98.88 111 ASN A CA 1
ATOM 882 C C . ASN A 1 111 ? 6.345 -3.052 14.026 1.00 98.88 111 ASN A C 1
ATOM 884 O O . ASN A 1 111 ? 5.307 -2.919 14.676 1.00 98.88 111 ASN A O 1
ATOM 888 N N . LEU A 1 112 ? 6.654 -4.203 13.421 1.00 98.88 112 LEU A N 1
ATOM 889 C CA . LEU A 1 112 ? 5.730 -5.344 13.391 1.00 98.88 112 LEU A CA 1
ATOM 890 C C . LEU A 1 112 ? 5.400 -5.849 14.804 1.00 98.88 112 LEU A C 1
ATOM 892 O O . LEU A 1 112 ? 4.239 -6.096 15.129 1.00 98.88 112 LEU A O 1
ATOM 896 N N . THR A 1 113 ? 6.403 -5.933 15.684 1.00 98.88 113 THR A N 1
ATOM 897 C CA . THR A 1 113 ? 6.207 -6.357 17.082 1.00 98.88 113 THR A CA 1
ATOM 898 C C . THR A 1 113 ? 5.340 -5.370 17.863 1.00 98.88 113 THR A C 1
ATOM 900 O O . THR A 1 113 ? 4.539 -5.797 18.697 1.00 98.88 113 THR A O 1
ATOM 903 N N . LYS A 1 114 ? 5.477 -4.060 17.611 1.00 98.88 114 LYS A N 1
ATOM 904 C CA . LYS A 1 114 ? 4.629 -3.028 18.224 1.00 98.88 114 LYS A CA 1
ATOM 905 C C . LYS A 1 114 ? 3.154 -3.287 17.909 1.00 98.88 114 LYS A C 1
ATOM 907 O O . LYS A 1 114 ? 2.348 -3.345 18.834 1.00 98.88 114 LYS A O 1
ATOM 912 N N . TRP A 1 115 ? 2.822 -3.514 16.637 1.00 98.88 115 TRP A N 1
ATOM 913 C CA . TRP A 1 115 ? 1.454 -3.802 16.185 1.00 98.88 115 TRP A CA 1
ATOM 914 C C . TRP A 1 115 ? 0.909 -5.131 16.714 1.00 98.88 115 TRP A C 1
ATOM 916 O O . TRP A 1 115 ? -0.241 -5.196 17.151 1.00 98.88 115 TRP A O 1
ATOM 926 N N . GLN A 1 116 ? 1.744 -6.173 16.759 1.00 98.88 116 GLN A N 1
ATOM 927 C CA . GLN A 1 116 ? 1.373 -7.453 17.369 1.00 98.88 116 GLN A CA 1
ATOM 928 C C . GLN A 1 116 ? 0.989 -7.291 18.844 1.00 98.88 116 GLN A C 1
ATOM 930 O O . GLN A 1 116 ? -0.060 -7.767 19.261 1.00 98.88 116 GLN A O 1
ATOM 935 N N . LYS A 1 117 ? 1.798 -6.569 19.628 1.00 98.88 117 LYS A N 1
ATOM 936 C CA . LYS A 1 117 ? 1.528 -6.356 21.059 1.00 98.88 117 LYS A CA 1
ATOM 937 C C . LYS A 1 117 ? 0.345 -5.428 21.310 1.00 98.88 117 LYS A C 1
ATOM 939 O O . LYS A 1 117 ? -0.410 -5.654 22.251 1.00 98.88 117 LYS A O 1
ATOM 944 N N . ALA A 1 118 ? 0.199 -4.374 20.510 1.00 98.81 118 ALA A N 1
ATOM 945 C CA . ALA A 1 118 ? -0.825 -3.365 20.746 1.00 98.81 118 ALA A CA 1
ATOM 946 C C . ALA A 1 118 ? -2.248 -3.908 20.563 1.00 98.81 118 ALA A C 1
ATOM 948 O O . ALA A 1 118 ? -3.127 -3.521 21.331 1.00 98.81 118 ALA A O 1
ATOM 949 N N . LEU A 1 119 ? -2.456 -4.807 19.595 1.00 98.75 119 LEU A N 1
ATOM 950 C CA . LEU A 1 119 ? -3.766 -5.398 19.299 1.00 98.75 119 LEU A CA 1
ATOM 951 C C . LEU A 1 119 ? -3.929 -6.826 19.856 1.00 98.75 119 LEU A C 1
ATOM 953 O O . LEU A 1 119 ? -4.795 -7.577 19.423 1.00 98.75 119 LEU A O 1
ATOM 957 N N . GLU A 1 120 ? -3.085 -7.239 20.808 1.00 98.56 120 GLU A N 1
ATOM 958 C CA . GLU A 1 120 ? -3.109 -8.611 21.338 1.00 98.56 120 GLU A CA 1
ATOM 959 C C . GLU A 1 120 ? -4.417 -8.926 22.085 1.00 98.56 120 GLU A C 1
ATOM 961 O O . GLU A 1 120 ? -4.933 -10.041 21.980 1.00 98.56 120 GLU A O 1
ATOM 966 N N . HIS A 1 121 ? -4.947 -7.950 22.830 1.00 98.44 121 HIS A N 1
ATOM 967 C CA . HIS A 1 121 ? -6.113 -8.109 23.712 1.00 98.44 121 HIS A CA 1
ATOM 968 C C . HIS A 1 121 ? -7.364 -7.347 23.253 1.00 98.44 121 HIS A C 1
ATOM 970 O O . HIS A 1 121 ? -8.426 -7.524 23.841 1.00 98.44 121 HIS A O 1
ATOM 976 N N . THR A 1 122 ? -7.243 -6.485 22.246 1.00 98.19 122 THR A N 1
ATOM 977 C CA . THR A 1 122 ? -8.363 -5.763 21.632 1.00 98.19 122 THR A CA 1
ATOM 978 C C . THR A 1 122 ? -7.998 -5.426 20.192 1.00 98.19 122 THR A C 1
ATOM 980 O O . THR A 1 122 ? -6.845 -5.093 19.912 1.00 98.19 122 THR A O 1
ATOM 983 N N . GLY A 1 123 ? -8.967 -5.524 19.288 1.00 98.38 123 GLY A N 1
ATOM 984 C CA . GLY A 1 123 ? -8.736 -5.365 17.861 1.00 98.38 123 GLY A CA 1
ATOM 985 C C . GLY A 1 123 ? -8.180 -6.605 17.167 1.00 98.38 123 GLY A C 1
ATOM 986 O O . GLY A 1 123 ? -7.959 -7.653 17.776 1.00 98.38 123 GLY A O 1
ATOM 987 N N . TRP A 1 124 ? -7.953 -6.476 15.860 1.00 98.88 124 TRP A N 1
ATOM 988 C CA . TRP A 1 124 ? -7.402 -7.546 15.032 1.00 98.88 124 TRP A CA 1
ATOM 989 C C . TRP A 1 124 ? -6.485 -6.992 13.941 1.00 98.88 124 TRP A C 1
ATOM 991 O O . TRP A 1 124 ? -6.841 -6.069 13.205 1.00 98.88 124 TRP A O 1
ATOM 1001 N N . ASN A 1 125 ? -5.289 -7.571 13.818 1.00 98.81 125 ASN A N 1
ATOM 1002 C CA . ASN A 1 125 ? -4.329 -7.183 12.787 1.00 98.81 125 ASN A CA 1
ATOM 1003 C C . ASN A 1 125 ? -4.726 -7.755 11.417 1.00 98.81 125 ASN A C 1
ATOM 1005 O O . ASN A 1 125 ? -5.023 -8.945 11.284 1.00 98.81 125 ASN A O 1
ATOM 1009 N N . SER A 1 126 ? -4.618 -6.937 10.372 1.00 98.75 126 SER A N 1
ATOM 1010 C CA . SER A 1 126 ? -4.428 -7.428 9.004 1.00 98.75 126 SER A CA 1
ATOM 1011 C C . SER A 1 126 ? -2.933 -7.536 8.710 1.00 98.75 126 SER A C 1
ATOM 1013 O O . SER A 1 126 ? -2.186 -6.598 8.994 1.00 98.75 126 SER A O 1
ATOM 1015 N N . LEU A 1 127 ? -2.500 -8.647 8.125 1.00 98.88 127 LEU A N 1
ATOM 1016 C CA . LEU A 1 127 ? -1.098 -8.918 7.824 1.00 98.88 127 LEU A CA 1
ATOM 1017 C C . LEU A 1 127 ? -0.920 -8.888 6.305 1.00 98.88 127 LEU A C 1
ATOM 1019 O O . LEU A 1 127 ? -1.557 -9.666 5.601 1.00 98.88 127 LEU A O 1
ATOM 1023 N N . TYR A 1 128 ? -0.091 -7.990 5.789 1.00 98.88 128 TYR A N 1
ATOM 1024 C CA . TYR A 1 128 ? 0.208 -7.901 4.360 1.00 98.88 128 TYR A CA 1
ATOM 1025 C C . TYR A 1 128 ? 1.634 -7.396 4.171 1.00 98.88 128 TYR A C 1
ATOM 1027 O O . TYR A 1 128 ? 2.176 -6.740 5.058 1.00 98.88 128 TYR A O 1
ATOM 1035 N N . TRP A 1 129 ? 2.228 -7.693 3.019 1.00 98.88 129 TRP A N 1
ATOM 1036 C CA . TRP A 1 129 ? 3.522 -7.131 2.639 1.00 98.88 129 TRP A CA 1
ATOM 1037 C C . TRP A 1 129 ? 3.442 -6.115 1.511 1.00 98.88 129 TRP A C 1
ATOM 1039 O O . TRP A 1 129 ? 4.257 -5.198 1.426 1.00 98.88 129 TRP A O 1
ATOM 1049 N N . ASN A 1 130 ? 2.502 -6.321 0.602 1.00 98.81 130 ASN A N 1
ATOM 1050 C CA . ASN A 1 130 ? 2.340 -5.541 -0.606 1.00 98.81 130 ASN A CA 1
ATOM 1051 C C . ASN A 1 130 ? 0.894 -5.642 -1.103 1.00 98.81 130 ASN A C 1
ATOM 1053 O O . ASN A 1 130 ? 0.092 -6.454 -0.643 1.00 98.81 130 ASN A O 1
ATOM 1057 N N . ASN A 1 131 ? 0.552 -4.750 -2.022 1.00 98.75 131 ASN A N 1
ATOM 1058 C CA . ASN A 1 131 ? -0.731 -4.673 -2.704 1.00 98.75 131 ASN A CA 1
ATOM 1059 C C . ASN A 1 131 ? -0.527 -3.873 -4.005 1.00 98.75 131 ASN A C 1
ATOM 1061 O 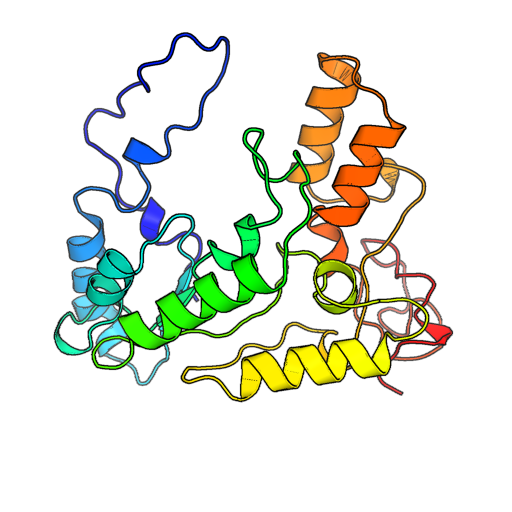O . ASN A 1 131 ? 0.602 -3.589 -4.393 1.00 98.75 131 ASN A O 1
ATOM 1065 N N . HIS A 1 132 ? -1.609 -3.481 -4.670 1.00 98.75 132 HIS A N 1
ATOM 1066 C CA . HIS A 1 132 ? -1.573 -2.706 -5.913 1.00 98.75 132 HIS A CA 1
ATOM 1067 C C . HIS A 1 132 ? -0.957 -1.291 -5.815 1.00 98.75 132 HIS A C 1
ATOM 1069 O O . HIS A 1 132 ? -0.767 -0.656 -6.856 1.00 98.75 132 HIS A O 1
ATOM 1075 N N . ASP A 1 133 ? -0.647 -0.802 -4.611 1.00 98.56 133 ASP A N 1
ATOM 1076 C CA . ASP A 1 133 ? -0.024 0.501 -4.347 1.00 98.56 133 ASP A CA 1
ATOM 10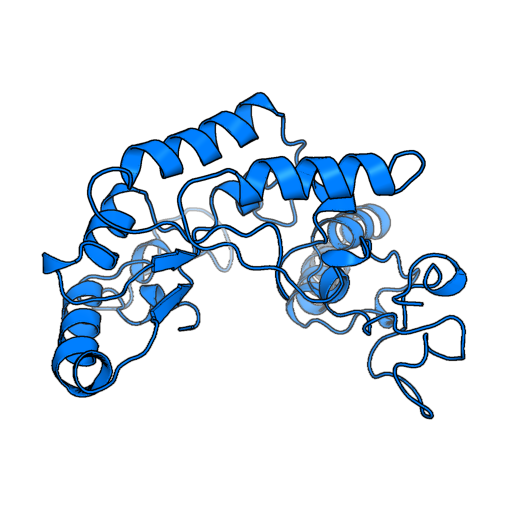77 C C . ASP A 1 133 ? 1.390 0.401 -3.759 1.00 98.56 133 ASP A C 1
ATOM 1079 O O . ASP A 1 133 ? 2.065 1.417 -3.594 1.00 98.56 133 ASP A O 1
ATOM 1083 N N . GLN A 1 134 ? 1.857 -0.812 -3.457 1.00 98.62 134 GLN A N 1
ATOM 1084 C CA . GLN A 1 134 ? 3.146 -1.059 -2.815 1.00 98.62 134 GLN A CA 1
ATOM 1085 C C . GLN A 1 134 ? 4.059 -1.882 -3.732 1.00 98.62 134 GLN A C 1
ATOM 1087 O O . GLN A 1 134 ? 3.578 -2.790 -4.410 1.00 98.62 134 GLN A O 1
ATOM 1092 N N . PRO A 1 135 ? 5.380 -1.632 -3.745 1.00 98.75 135 PRO A N 1
ATOM 1093 C CA . PRO A 1 135 ? 6.319 -2.457 -4.500 1.00 98.75 135 PRO A CA 1
ATOM 1094 C C . PRO A 1 135 ? 6.321 -3.914 -4.010 1.00 98.75 135 PRO A C 1
ATOM 1096 O O . PRO A 1 135 ? 5.887 -4.229 -2.897 1.00 98.75 135 PRO A O 1
ATOM 1099 N N . ARG A 1 136 ? 6.812 -4.835 -4.845 1.00 98.88 136 ARG A N 1
ATOM 1100 C CA . ARG A 1 136 ? 6.767 -6.269 -4.547 1.00 98.88 136 ARG A CA 1
ATOM 1101 C C . ARG A 1 136 ? 7.760 -6.646 -3.452 1.00 98.88 136 ARG A C 1
ATOM 1103 O O . ARG A 1 136 ? 8.931 -6.278 -3.498 1.00 98.88 136 ARG A O 1
ATOM 1110 N N . VAL A 1 137 ? 7.293 -7.424 -2.472 1.00 98.81 137 VAL A N 1
ATOM 1111 C CA . VAL A 1 137 ? 8.025 -7.656 -1.217 1.00 98.81 137 VAL A C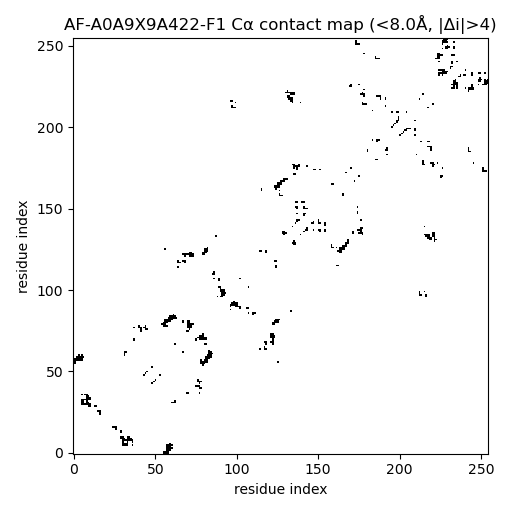A 1
ATOM 1112 C C . VAL A 1 137 ? 9.408 -8.273 -1.414 1.00 98.81 137 VAL A C 1
ATOM 1114 O O . VAL A 1 137 ? 10.355 -7.863 -0.748 1.00 98.81 137 VAL A O 1
ATOM 1117 N N . VAL A 1 138 ? 9.554 -9.212 -2.355 1.00 98.81 138 VAL A N 1
ATOM 1118 C CA . VAL A 1 138 ? 10.836 -9.889 -2.604 1.00 98.81 138 VAL A CA 1
ATOM 1119 C C . VAL A 1 138 ? 11.906 -8.921 -3.119 1.00 98.81 138 VAL A C 1
ATOM 1121 O O . VAL A 1 138 ? 13.072 -9.078 -2.774 1.00 98.81 138 VAL A O 1
ATOM 1124 N N . SER A 1 139 ? 11.505 -7.887 -3.864 1.00 98.81 139 SER A N 1
ATOM 1125 C CA . SER A 1 139 ? 12.386 -6.803 -4.318 1.00 98.81 139 SER A CA 1
ATOM 1126 C C . SER A 1 139 ? 12.638 -5.760 -3.228 1.00 98.81 139 SER A C 1
ATOM 1128 O O . SER A 1 139 ? 13.701 -5.150 -3.193 1.00 98.81 139 SER A O 1
ATOM 1130 N N . ARG A 1 140 ? 11.664 -5.544 -2.335 1.00 98.44 140 ARG A N 1
ATOM 1131 C CA . ARG A 1 140 ? 11.706 -4.480 -1.321 1.00 98.44 140 ARG A CA 1
ATOM 1132 C C . ARG A 1 140 ? 12.445 -4.876 -0.041 1.00 98.44 140 ARG A C 1
ATOM 1134 O O . ARG A 1 140 ? 13.325 -4.158 0.417 1.00 98.44 140 ARG A O 1
ATOM 1141 N N . PHE A 1 141 ? 12.060 -6.001 0.556 1.00 98.69 141 PHE A N 1
ATOM 1142 C CA . PHE A 1 141 ? 12.583 -6.488 1.841 1.00 98.69 141 PHE A CA 1
ATOM 1143 C C . PHE A 1 141 ? 13.350 -7.808 1.711 1.00 98.69 141 PHE A C 1
ATOM 1145 O O . PHE A 1 141 ? 13.890 -8.313 2.697 1.00 98.69 141 PHE A O 1
ATOM 1152 N N . GLY A 1 142 ? 13.369 -8.389 0.511 1.00 98.50 142 GLY A N 1
ATOM 1153 C CA . GLY A 1 142 ? 14.071 -9.625 0.201 1.00 98.50 142 GLY A CA 1
ATOM 1154 C C . GLY A 1 142 ? 15.317 -9.396 -0.647 1.00 98.50 142 GLY A C 1
ATOM 1155 O O . GLY A 1 142 ? 16.006 -8.382 -0.549 1.00 98.50 142 GLY A O 1
ATOM 1156 N N . ASN A 1 143 ? 15.615 -10.388 -1.475 1.00 98.81 143 ASN A N 1
ATOM 1157 C CA . ASN A 1 143 ? 16.617 -10.309 -2.523 1.00 98.81 143 ASN A CA 1
ATOM 1158 C C . ASN A 1 143 ? 15.994 -10.929 -3.769 1.00 98.81 143 ASN A C 1
ATOM 1160 O O . ASN A 1 143 ? 15.803 -12.136 -3.797 1.00 98.81 143 ASN A O 1
ATOM 1164 N N . ASP A 1 144 ? 15.675 -10.132 -4.780 1.00 98.50 144 ASP A N 1
ATOM 1165 C CA . ASP A 1 144 ? 14.996 -10.593 -5.996 1.00 98.50 144 ASP A CA 1
ATOM 1166 C C . ASP A 1 144 ? 15.937 -11.138 -7.084 1.00 98.50 144 ASP A C 1
ATOM 1168 O O . ASP A 1 144 ? 15.479 -11.543 -8.151 1.00 98.50 144 ASP A O 1
ATOM 1172 N N . GLY A 1 145 ? 17.238 -11.203 -6.789 1.00 98.31 145 GLY A N 1
ATOM 1173 C CA . GLY A 1 145 ? 18.258 -11.825 -7.625 1.00 98.31 145 GLY A CA 1
ATOM 1174 C C . GLY A 1 145 ? 18.551 -13.264 -7.200 1.00 98.31 145 GLY A C 1
ATOM 1175 O O . GLY A 1 145 ? 17.703 -14.150 -7.281 1.00 98.31 145 GLY A O 1
ATOM 1176 N N . MET A 1 146 ? 19.784 -13.503 -6.745 1.00 98.50 146 MET A N 1
ATOM 1177 C CA . MET A 1 146 ? 20.300 -14.841 -6.426 1.00 98.50 146 MET A CA 1
ATOM 1178 C C . MET A 1 146 ? 19.452 -15.602 -5.398 1.00 98.50 146 MET A C 1
ATOM 1180 O O . MET A 1 146 ? 19.327 -16.816 -5.513 1.00 98.50 146 MET A O 1
ATOM 1184 N N . TYR A 1 147 ? 18.870 -14.898 -4.421 1.00 98.81 147 TYR A N 1
ATOM 1185 C CA . TYR A 1 147 ? 18.127 -15.495 -3.305 1.00 98.81 147 TYR A CA 1
ATOM 1186 C C . TYR A 1 147 ? 16.621 -15.216 -3.373 1.00 98.81 147 TYR A C 1
ATOM 1188 O O . TYR A 1 147 ? 15.948 -15.116 -2.340 1.00 98.81 147 TYR A O 1
ATOM 1196 N N . ARG A 1 148 ? 16.071 -15.063 -4.584 1.00 98.81 148 ARG A N 1
ATOM 1197 C CA . ARG A 1 148 ? 14.646 -14.755 -4.791 1.00 98.81 148 ARG A CA 1
ATOM 1198 C C . ARG A 1 148 ? 13.731 -15.771 -4.127 1.00 98.81 148 ARG A C 1
ATOM 1200 O O . ARG A 1 148 ? 12.796 -15.394 -3.427 1.00 98.81 148 ARG A O 1
ATOM 1207 N N . ILE A 1 149 ? 14.002 -17.059 -4.321 1.00 98.88 149 ILE A N 1
ATOM 1208 C CA . ILE A 1 149 ? 13.145 -18.133 -3.807 1.00 98.88 149 ILE A CA 1
ATOM 1209 C C . ILE A 1 149 ? 13.236 -18.205 -2.278 1.00 98.88 149 ILE A C 1
ATOM 1211 O O . ILE A 1 149 ? 12.215 -18.316 -1.598 1.00 98.88 149 ILE A O 1
ATOM 1215 N N . GLU A 1 150 ? 14.446 -18.144 -1.730 1.00 98.88 150 GLU A N 1
ATOM 1216 C CA . GLU A 1 150 ? 14.717 -18.233 -0.298 1.00 98.88 150 GLU A CA 1
ATOM 1217 C C . GLU A 1 150 ? 14.119 -17.042 0.448 1.00 98.88 150 GLU A C 1
ATOM 1219 O O . GLU A 1 150 ? 13.409 -17.226 1.437 1.00 98.88 150 GLU A O 1
ATOM 1224 N N . SER A 1 151 ? 14.364 -15.825 -0.044 1.00 98.88 151 SER A N 1
ATOM 1225 C CA . SER A 1 151 ? 13.868 -14.604 0.589 1.00 98.88 151 SER A CA 1
ATOM 1226 C C . SER A 1 151 ? 12.348 -14.474 0.495 1.00 98.88 151 SER A C 1
ATOM 1228 O O . SER A 1 151 ? 11.729 -14.131 1.501 1.00 98.88 151 SER A O 1
ATOM 1230 N N . ALA A 1 152 ? 11.722 -14.840 -0.632 1.00 98.94 152 ALA A N 1
ATOM 1231 C CA . ALA A 1 152 ? 10.261 -14.850 -0.758 1.00 98.94 152 ALA A CA 1
ATOM 1232 C C . ALA A 1 152 ? 9.605 -15.814 0.246 1.00 98.94 152 ALA A C 1
ATOM 1234 O O . ALA A 1 152 ? 8.683 -15.435 0.968 1.00 98.94 152 ALA A O 1
ATOM 1235 N N . LYS A 1 153 ? 10.127 -17.043 0.368 1.00 98.94 153 LYS A N 1
ATOM 1236 C CA . LYS A 1 153 ? 9.640 -18.027 1.353 1.00 98.94 153 LYS A CA 1
ATOM 1237 C C . LYS A 1 153 ? 9.850 -17.559 2.793 1.00 98.94 153 LYS A C 1
ATOM 1239 O O . LYS A 1 153 ? 8.981 -17.768 3.641 1.00 98.94 153 LYS A O 1
ATOM 1244 N N . MET A 1 154 ? 10.994 -16.936 3.075 1.00 98.88 154 MET A N 1
ATOM 1245 C CA . MET A 1 154 ? 11.304 -16.386 4.394 1.00 98.88 154 MET A CA 1
ATOM 1246 C C . MET A 1 154 ? 10.318 -15.275 4.769 1.00 98.88 154 MET A C 1
ATOM 1248 O O . MET A 1 154 ? 9.721 -15.342 5.841 1.00 98.88 154 MET A O 1
ATOM 1252 N N . LEU A 1 155 ? 10.077 -14.317 3.871 1.00 98.94 155 LEU A N 1
ATOM 1253 C CA . LEU A 1 155 ? 9.136 -13.213 4.087 1.00 98.94 155 LEU A CA 1
ATOM 1254 C C . LEU A 1 155 ? 7.701 -13.713 4.290 1.00 98.94 155 LEU A C 1
ATOM 1256 O O . LEU A 1 155 ? 7.023 -13.252 5.211 1.00 98.94 155 LEU A O 1
ATOM 1260 N N . ALA A 1 156 ? 7.268 -14.696 3.494 1.00 98.88 156 ALA A N 1
ATOM 1261 C CA . ALA A 1 156 ? 5.975 -15.349 3.682 1.00 98.88 156 ALA A CA 1
ATOM 1262 C C . ALA A 1 156 ? 5.885 -16.014 5.066 1.00 98.88 156 ALA A C 1
ATOM 1264 O O . ALA A 1 156 ? 4.912 -15.821 5.788 1.00 98.88 156 ALA A O 1
ATOM 1265 N N . THR A 1 157 ? 6.929 -16.732 5.490 1.00 98.88 157 THR A N 1
ATOM 1266 C CA . THR A 1 157 ? 6.962 -17.384 6.811 1.00 98.88 157 THR A CA 1
ATOM 1267 C C . THR A 1 157 ? 6.877 -16.368 7.949 1.00 98.88 157 THR A C 1
ATOM 1269 O O . THR A 1 157 ? 6.100 -16.564 8.881 1.00 98.88 157 THR A O 1
ATOM 1272 N N . VAL A 1 158 ? 7.649 -15.278 7.874 1.00 98.81 158 VAL A N 1
ATOM 1273 C CA . VAL A 1 158 ? 7.656 -14.220 8.897 1.00 98.81 158 VAL A CA 1
ATOM 1274 C C . VAL A 1 158 ? 6.258 -13.647 9.099 1.00 98.81 158 VAL A C 1
ATOM 1276 O O . VAL A 1 158 ? 5.821 -13.539 10.240 1.00 98.81 158 VAL A O 1
ATOM 1279 N N . LEU A 1 159 ? 5.555 -13.308 8.016 1.00 98.75 159 LEU A N 1
ATOM 1280 C CA . LEU A 1 159 ? 4.238 -12.679 8.092 1.00 98.75 159 LEU A CA 1
ATOM 1281 C C . LEU A 1 159 ? 3.142 -13.674 8.489 1.00 98.75 159 LEU A C 1
ATOM 1283 O O . LEU A 1 159 ? 2.346 -13.390 9.377 1.00 98.75 159 LEU A O 1
ATOM 1287 N N . HIS A 1 160 ? 3.110 -14.858 7.871 1.00 98.81 160 HIS A N 1
ATOM 1288 C CA . HIS A 1 160 ? 2.028 -15.827 8.075 1.00 98.81 160 HIS A CA 1
ATOM 1289 C C . HIS A 1 160 ? 2.032 -16.481 9.461 1.00 98.81 160 HIS A C 1
ATOM 1291 O O . HIS A 1 160 ? 1.011 -17.027 9.869 1.00 98.81 160 HIS A O 1
ATOM 1297 N N . MET A 1 161 ? 3.155 -16.438 10.185 1.00 98.81 161 MET A N 1
ATOM 1298 C CA . MET A 1 161 ? 3.259 -16.954 11.556 1.00 98.81 161 MET A CA 1
ATOM 1299 C C . MET A 1 161 ? 2.954 -15.892 12.630 1.00 98.81 161 MET A C 1
ATOM 1301 O O . MET A 1 161 ? 3.139 -16.156 13.818 1.00 98.81 161 MET A O 1
ATOM 1305 N N . MET A 1 162 ? 2.494 -14.699 12.236 1.00 98.88 162 MET A N 1
ATOM 1306 C CA . MET A 1 162 ? 2.006 -13.661 13.152 1.00 98.88 162 MET A CA 1
ATOM 1307 C C . MET A 1 162 ? 0.505 -13.810 13.443 1.00 98.88 162 MET A C 1
ATOM 1309 O O . MET A 1 162 ? -0.231 -14.480 12.721 1.00 98.88 162 MET A O 1
ATOM 1313 N N . LYS A 1 163 ? 0.030 -13.153 14.507 1.00 98.88 163 LYS A N 1
ATOM 1314 C CA . LYS A 1 163 ? -1.389 -13.106 14.879 1.00 98.88 163 LYS A CA 1
ATOM 1315 C C . LYS A 1 163 ? -2.124 -12.073 14.023 1.00 98.88 163 LYS A C 1
ATOM 1317 O O . LYS A 1 163 ? -1.817 -10.882 14.092 1.00 98.88 163 LYS A O 1
ATOM 1322 N N . GLY A 1 164 ? -3.102 -12.521 13.244 1.00 98.81 164 GLY A N 1
ATOM 1323 C CA . GLY A 1 164 ? -3.928 -11.668 12.391 1.00 98.81 164 GLY A CA 1
ATOM 1324 C C . GLY A 1 164 ? -4.447 -12.413 11.164 1.00 98.81 164 GLY A C 1
ATOM 1325 O O . GLY A 1 164 ? -4.267 -13.624 11.040 1.00 98.81 164 GLY A O 1
ATOM 1326 N N . THR A 1 165 ? -5.080 -11.685 10.246 1.00 98.94 165 THR A N 1
ATOM 1327 C CA . THR A 1 165 ? -5.539 -12.235 8.960 1.00 98.94 165 THR A CA 1
ATOM 1328 C C . THR A 1 165 ? -4.525 -11.910 7.861 1.00 98.94 165 THR A C 1
ATOM 1330 O O . THR A 1 165 ? -4.368 -10.727 7.549 1.00 98.94 165 THR A O 1
ATOM 1333 N N . PRO A 1 166 ? -3.841 -12.908 7.267 1.00 98.88 166 PRO A N 1
ATOM 1334 C CA . PRO A 1 166 ? -2.911 -12.682 6.168 1.00 98.88 166 PRO A CA 1
ATOM 1335 C C . PRO A 1 166 ? -3.626 -12.399 4.846 1.00 98.88 166 PRO A C 1
ATOM 1337 O O . PRO A 1 166 ? -4.617 -13.044 4.504 1.00 98.88 166 PRO A O 1
ATOM 1340 N N . TYR A 1 167 ? -3.076 -11.454 4.092 1.00 98.88 167 TYR A N 1
ATOM 1341 C CA . TYR A 1 167 ? -3.465 -11.099 2.735 1.00 98.88 167 TYR A CA 1
ATOM 1342 C C . TYR A 1 167 ? -2.284 -11.367 1.808 1.00 98.88 167 TYR A C 1
ATOM 1344 O O . TYR A 1 167 ? -1.186 -10.879 2.056 1.00 98.88 167 TYR A O 1
ATOM 1352 N N . ILE A 1 168 ? -2.538 -12.124 0.742 1.00 98.94 168 ILE A N 1
ATOM 1353 C CA . ILE A 1 168 ? -1.569 -12.417 -0.316 1.00 98.94 168 ILE A CA 1
ATOM 1354 C C . ILE A 1 168 ? -1.982 -11.613 -1.545 1.00 98.94 168 ILE A C 1
ATOM 1356 O O . ILE A 1 168 ? -3.145 -11.679 -1.962 1.00 98.94 168 ILE A O 1
ATOM 1360 N N . TYR A 1 169 ? -1.054 -10.861 -2.131 1.00 98.88 169 TYR A N 1
ATOM 1361 C CA . TYR A 1 169 ? -1.317 -10.133 -3.371 1.00 98.88 169 TYR A CA 1
ATOM 1362 C C . TYR A 1 169 ? -0.953 -10.970 -4.604 1.00 98.88 169 TYR A C 1
ATOM 1364 O O . TYR A 1 169 ? 0.018 -11.718 -4.590 1.00 98.88 169 TYR A O 1
ATOM 1372 N N . GLN A 1 170 ? -1.713 -10.837 -5.698 1.00 98.88 170 GLN A N 1
ATOM 1373 C CA . GLN A 1 170 ? -1.517 -11.655 -6.903 1.00 98.88 170 GLN A CA 1
ATOM 1374 C C . GLN A 1 170 ? -0.067 -11.610 -7.417 1.00 98.88 170 GLN A C 1
ATOM 1376 O O . GLN A 1 170 ? 0.478 -10.542 -7.727 1.00 98.88 170 GLN A O 1
ATOM 1381 N N . GLY A 1 171 ? 0.561 -12.778 -7.527 1.00 98.81 171 GLY A N 1
ATOM 1382 C CA . GLY A 1 171 ? 1.948 -12.922 -7.949 1.00 98.81 171 GLY A CA 1
ATOM 1383 C C . GLY A 1 171 ? 2.960 -12.978 -6.806 1.00 98.81 171 GLY A C 1
ATOM 1384 O O . GLY A 1 171 ? 4.118 -13.316 -7.048 1.00 98.81 171 GLY A O 1
ATOM 1385 N N . GLU A 1 172 ? 2.567 -12.662 -5.571 1.00 98.88 172 GLU A N 1
ATOM 1386 C CA . GLU A 1 172 ? 3.410 -12.851 -4.385 1.00 98.88 172 GLU A CA 1
ATOM 1387 C C . GLU A 1 172 ? 3.746 -14.335 -4.186 1.00 98.88 172 GLU A C 1
ATOM 1389 O O . GLU A 1 172 ? 4.896 -14.678 -3.914 1.00 98.88 172 GLU A O 1
ATOM 1394 N N . GLU A 1 173 ? 2.783 -15.223 -4.438 1.00 98.75 173 GLU A N 1
ATOM 1395 C CA . GLU A 1 173 ? 2.905 -16.671 -4.270 1.00 98.75 173 GLU A CA 1
ATOM 1396 C C . GLU A 1 173 ? 3.912 -17.323 -5.230 1.00 98.75 173 GLU A C 1
ATOM 1398 O O . GLU A 1 173 ? 4.492 -18.360 -4.908 1.00 98.75 173 GLU A O 1
ATOM 1403 N N . ILE A 1 174 ? 4.166 -16.695 -6.382 1.00 98.81 174 ILE A N 1
ATOM 1404 C CA . ILE A 1 174 ? 5.212 -17.102 -7.335 1.00 98.81 174 ILE A CA 1
ATOM 1405 C C . ILE A 1 174 ? 6.477 -16.238 -7.223 1.00 98.81 174 ILE A C 1
ATOM 1407 O O . ILE A 1 174 ? 7.448 -16.456 -7.953 1.00 98.81 174 ILE A O 1
ATOM 1411 N N . GLY A 1 175 ? 6.498 -15.266 -6.305 1.00 98.75 175 GLY A N 1
ATOM 1412 C CA . GLY A 1 175 ? 7.614 -14.349 -6.086 1.00 98.75 175 GLY A CA 1
ATOM 1413 C C . GLY A 1 175 ? 7.868 -13.402 -7.262 1.00 98.75 175 GLY A C 1
ATOM 1414 O O . GLY A 1 175 ? 9.027 -13.225 -7.647 1.00 98.75 175 GLY A O 1
ATOM 1415 N N . MET A 1 176 ? 6.811 -12.833 -7.858 1.00 98.94 176 MET A N 1
ATOM 1416 C CA . MET A 1 176 ? 6.936 -11.742 -8.835 1.00 98.94 176 MET A CA 1
ATOM 1417 C C . MET A 1 176 ? 7.739 -10.580 -8.235 1.00 98.94 176 MET A C 1
ATOM 1419 O O . MET A 1 176 ? 7.620 -10.268 -7.049 1.00 98.94 176 MET A O 1
ATOM 1423 N N . THR A 1 177 ? 8.520 -9.910 -9.077 1.00 98.94 177 THR A N 1
ATOM 1424 C CA . THR A 1 177 ? 9.464 -8.853 -8.683 1.00 98.94 177 THR A CA 1
ATOM 1425 C C . THR A 1 177 ? 8.981 -7.474 -9.134 1.00 98.94 177 THR A C 1
ATOM 1427 O O . THR A 1 177 ? 8.065 -7.364 -9.957 1.00 98.94 177 THR A O 1
ATOM 1430 N N . ASN A 1 178 ? 9.632 -6.417 -8.646 1.00 98.94 178 ASN A N 1
ATOM 1431 C CA . ASN A 1 178 ? 9.554 -5.096 -9.269 1.00 98.94 178 ASN A CA 1
ATOM 1432 C C . ASN A 1 178 ? 9.989 -5.160 -10.744 1.00 98.94 178 ASN A C 1
ATOM 1434 O O . ASN A 1 178 ? 10.667 -6.101 -11.183 1.00 98.94 178 ASN A O 1
ATOM 1438 N N . VAL A 1 179 ? 9.583 -4.148 -11.508 1.00 98.69 179 VAL A N 1
ATOM 1439 C CA . VAL A 1 179 ? 9.931 -3.982 -12.918 1.00 98.69 179 VAL A CA 1
ATOM 1440 C C . VAL A 1 179 ? 10.823 -2.757 -13.094 1.00 98.69 179 VAL A C 1
ATOM 1442 O O . VAL A 1 179 ? 10.716 -1.777 -12.364 1.00 98.69 179 VAL A O 1
ATOM 1445 N N . ARG A 1 180 ? 11.713 -2.815 -14.083 1.00 98.38 180 ARG A N 1
ATOM 1446 C CA . ARG A 1 180 ? 12.617 -1.718 -14.437 1.00 98.38 180 ARG A CA 1
ATOM 1447 C C . ARG A 1 180 ? 12.489 -1.412 -15.924 1.00 98.38 180 ARG A C 1
ATOM 1449 O O . ARG A 1 180 ? 13.321 -1.834 -16.729 1.00 98.38 180 ARG A O 1
ATOM 1456 N N . PHE A 1 181 ? 11.397 -0.746 -16.290 1.00 98.06 181 PHE A N 1
ATOM 1457 C CA . PHE A 1 181 ? 11.223 -0.227 -17.647 1.00 98.06 181 PHE A CA 1
ATOM 1458 C C . PHE A 1 181 ? 12.218 0.896 -17.926 1.00 98.06 181 PHE A C 1
ATOM 1460 O O . PHE A 1 181 ? 12.582 1.628 -17.010 1.00 98.06 181 PHE A O 1
ATOM 1467 N N . GLN A 1 182 ? 12.675 1.012 -19.172 1.00 93.00 182 GLN A N 1
ATOM 1468 C CA . GLN A 1 182 ? 13.780 1.913 -19.517 1.00 93.00 182 GLN A CA 1
ATOM 1469 C C . GLN A 1 182 ? 13.306 3.349 -19.746 1.00 93.00 182 GLN A C 1
ATOM 1471 O O . GLN A 1 182 ? 14.082 4.280 -19.545 1.00 93.00 182 GLN A O 1
ATOM 1476 N N . SER A 1 183 ? 12.048 3.533 -20.163 1.00 96.19 183 SER A N 1
ATOM 1477 C CA . SER A 1 183 ? 11.450 4.855 -20.365 1.00 96.19 183 SER A CA 1
ATOM 1478 C C . SER A 1 183 ? 10.296 5.115 -19.402 1.00 96.19 183 SER A C 1
ATOM 1480 O O . SER A 1 183 ? 9.519 4.213 -19.078 1.00 96.19 183 SER A O 1
ATOM 1482 N N . ILE A 1 184 ? 10.126 6.384 -19.019 1.00 98.00 184 ILE A N 1
ATOM 1483 C CA . ILE A 1 184 ? 8.926 6.866 -18.328 1.00 98.00 184 ILE A CA 1
ATOM 1484 C C . ILE A 1 184 ? 7.647 6.589 -19.140 1.00 98.00 184 ILE A C 1
ATOM 1486 O O . ILE A 1 184 ? 6.595 6.333 -18.561 1.00 98.00 184 ILE A O 1
ATOM 1490 N N . ASP A 1 185 ? 7.748 6.530 -20.472 1.00 97.75 185 ASP A N 1
ATOM 1491 C CA . ASP A 1 185 ? 6.622 6.260 -21.381 1.00 97.75 185 ASP A CA 1
ATOM 1492 C C . ASP A 1 185 ? 6.048 4.841 -21.242 1.00 97.75 185 ASP A C 1
ATOM 1494 O O . ASP A 1 185 ? 4.982 4.537 -21.781 1.00 97.75 185 ASP A O 1
ATOM 1498 N N . GLU A 1 186 ? 6.746 3.938 -20.552 1.00 98.19 186 GLU A N 1
ATOM 1499 C CA . GLU A 1 186 ? 6.283 2.576 -20.270 1.00 98.19 186 GLU A CA 1
ATOM 1500 C C . GLU A 1 186 ? 5.483 2.487 -18.960 1.00 98.19 186 GLU A C 1
ATOM 1502 O O . GLU A 1 186 ? 4.751 1.516 -18.753 1.00 98.19 186 GLU A O 1
ATOM 1507 N N . TYR A 1 187 ? 5.555 3.517 -18.113 1.00 98.69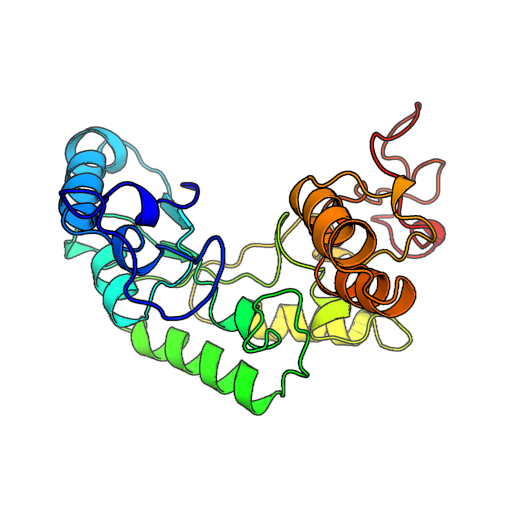 187 TYR A N 1
ATOM 1508 C CA . TYR A 1 187 ? 4.740 3.646 -16.908 1.00 98.69 187 TYR A CA 1
ATOM 1509 C C . TYR A 1 187 ? 3.350 4.202 -17.241 1.00 98.69 187 TYR A C 1
ATOM 1511 O O . TYR A 1 187 ? 3.119 4.816 -18.288 1.00 98.69 187 TYR A O 1
ATOM 1519 N N . ARG A 1 188 ? 2.374 3.919 -16.381 1.00 98.56 188 ARG A N 1
ATOM 1520 C CA . ARG A 1 188 ? 0.953 4.242 -16.596 1.00 98.56 188 ARG A CA 1
ATOM 1521 C C . ARG A 1 188 ? 0.331 4.962 -15.411 1.00 98.56 188 ARG A C 1
ATOM 1523 O O . ARG A 1 188 ? -0.665 5.663 -15.581 1.00 98.56 188 ARG A O 1
ATOM 1530 N N . ASP A 1 189 ? 0.878 4.763 -14.220 1.00 98.69 189 ASP A N 1
ATOM 1531 C CA . ASP A 1 189 ? 0.319 5.290 -12.989 1.00 98.69 189 ASP A CA 1
ATOM 1532 C C . ASP A 1 189 ? 0.429 6.817 -12.901 1.00 98.69 189 ASP A C 1
ATOM 1534 O O . ASP A 1 189 ? 1.499 7.407 -13.043 1.00 98.69 189 ASP A O 1
ATOM 1538 N N . ILE A 1 190 ? -0.702 7.459 -12.610 1.00 98.31 190 ILE A N 1
ATOM 1539 C CA . ILE A 1 190 ? -0.814 8.918 -12.565 1.00 98.31 190 ILE A CA 1
ATOM 1540 C C . ILE A 1 190 ? 0.081 9.554 -11.495 1.00 98.31 190 ILE A C 1
ATOM 1542 O O . ILE A 1 190 ? 0.612 10.638 -11.718 1.00 98.31 190 ILE A O 1
ATOM 1546 N N . GLU A 1 191 ? 0.278 8.891 -10.352 1.00 98.44 191 GLU A N 1
ATOM 1547 C CA . GLU A 1 191 ? 1.150 9.393 -9.285 1.00 98.44 191 GLU A CA 1
ATOM 1548 C C . GLU A 1 191 ? 2.611 9.398 -9.756 1.00 98.44 191 GLU A C 1
ATOM 1550 O O . GLU A 1 191 ? 3.302 10.401 -9.595 1.00 98.44 191 GLU A O 1
ATOM 1555 N N . THR A 1 192 ? 3.045 8.327 -10.426 1.00 98.56 192 THR A N 1
ATOM 1556 C CA . THR A 1 192 ? 4.380 8.232 -11.039 1.00 98.56 192 THR A CA 1
ATOM 1557 C C . THR A 1 192 ? 4.588 9.290 -12.129 1.00 98.56 192 THR A C 1
ATOM 1559 O O . THR A 1 192 ? 5.597 9.994 -12.114 1.00 98.56 192 THR A O 1
ATOM 1562 N N . LEU A 1 193 ? 3.633 9.441 -13.053 1.00 98.69 193 LEU A N 1
ATOM 1563 C CA . LEU A 1 193 ? 3.742 10.386 -14.173 1.00 98.69 193 LEU A CA 1
ATOM 1564 C C . LEU A 1 193 ? 3.740 11.850 -13.706 1.00 98.69 193 LEU A C 1
ATOM 1566 O O . LEU A 1 193 ? 4.535 12.653 -14.198 1.00 98.69 193 LEU A O 1
ATOM 1570 N N . ASN A 1 194 ? 2.885 12.197 -12.740 1.00 98.50 194 ASN A N 1
ATOM 1571 C CA . ASN A 1 194 ? 2.842 13.549 -12.182 1.00 98.50 194 ASN A CA 1
ATOM 1572 C C . ASN A 1 194 ? 4.096 13.860 -11.362 1.00 98.50 194 ASN A C 1
ATOM 1574 O O . ASN A 1 194 ? 4.654 14.942 -11.523 1.00 98.50 194 ASN A O 1
ATOM 1578 N N . MET A 1 195 ? 4.568 12.913 -10.542 1.00 98.19 195 MET A N 1
ATOM 1579 C CA . MET A 1 195 ? 5.812 13.083 -9.790 1.00 98.19 195 MET A CA 1
ATOM 1580 C C . MET A 1 195 ? 7.004 13.277 -10.730 1.00 98.19 195 MET A C 1
ATOM 1582 O O . MET A 1 195 ? 7.795 14.196 -10.530 1.00 98.19 195 MET A O 1
ATOM 1586 N N . TYR A 1 196 ? 7.104 12.466 -11.790 1.00 98.50 196 TYR A N 1
ATOM 1587 C CA . TYR A 1 196 ? 8.155 12.622 -12.794 1.00 98.50 196 TYR A CA 1
ATOM 1588 C C . TYR A 1 196 ? 8.093 14.004 -13.446 1.00 98.50 196 TYR A C 1
ATOM 1590 O O . TYR A 1 196 ? 9.118 14.672 -13.560 1.00 98.50 196 TYR A O 1
ATOM 1598 N N . LYS A 1 197 ? 6.898 14.459 -13.849 1.00 98.38 197 LYS A N 1
ATOM 1599 C CA . LYS A 1 197 ? 6.722 15.793 -14.431 1.00 98.38 197 LYS A CA 1
ATOM 1600 C C . LYS A 1 197 ? 7.193 16.885 -13.467 1.00 98.38 197 LYS A C 1
ATOM 1602 O O . LYS A 1 197 ? 7.989 17.722 -13.873 1.00 98.38 197 LYS A O 1
ATOM 1607 N N . GLU A 1 198 ? 6.736 16.867 -12.221 1.00 97.69 198 GLU A N 1
ATOM 1608 C CA . GLU A 1 198 ? 7.103 17.882 -11.230 1.00 97.69 198 GLU A CA 1
ATOM 1609 C C . GLU A 1 198 ? 8.621 17.913 -11.002 1.00 97.69 198 GLU A C 1
ATOM 1611 O O . GLU A 1 198 ? 9.267 18.943 -11.190 1.00 97.69 198 GLU A O 1
ATOM 1616 N N . LYS A 1 199 ? 9.222 16.761 -10.691 1.00 97.50 199 LYS A N 1
ATOM 1617 C CA . LYS A 1 199 ? 10.651 16.691 -10.372 1.00 97.50 199 LYS A CA 1
ATOM 1618 C C . LYS A 1 199 ? 11.542 16.977 -11.577 1.00 97.50 199 LYS A C 1
ATOM 1620 O O . LYS A 1 199 ? 12.471 17.770 -11.475 1.00 97.50 199 LYS A O 1
ATOM 1625 N N . VAL A 1 200 ? 11.275 16.356 -12.723 1.00 97.88 200 VAL A N 1
ATOM 1626 C CA . VAL A 1 200 ? 12.162 16.446 -13.894 1.00 97.88 200 VAL A CA 1
ATOM 1627 C C . VAL A 1 200 ? 11.870 17.684 -14.734 1.00 97.88 200 VAL A C 1
ATOM 1629 O O . VAL A 1 200 ? 12.796 18.386 -15.132 1.00 97.88 200 VAL A O 1
ATOM 1632 N N . ILE A 1 201 ? 10.599 17.949 -15.042 1.00 96.75 201 ILE A N 1
ATOM 1633 C CA . ILE A 1 201 ? 10.223 19.007 -15.991 1.00 96.75 201 ILE A CA 1
ATOM 1634 C C . ILE A 1 201 ? 10.126 20.357 -15.288 1.00 96.75 201 ILE A C 1
ATOM 1636 O O . ILE A 1 201 ? 10.652 21.341 -15.806 1.00 96.75 201 ILE A O 1
ATOM 1640 N N . ASP A 1 202 ? 9.474 20.404 -14.125 1.00 96.75 202 ASP A N 1
ATOM 1641 C CA . ASP A 1 202 ? 9.204 21.668 -13.439 1.00 96.75 202 ASP A CA 1
ATOM 1642 C C . ASP A 1 202 ? 10.397 22.093 -12.551 1.00 96.75 202 ASP A C 1
ATOM 1644 O O . ASP A 1 202 ? 10.736 23.277 -12.509 1.00 96.75 202 ASP A O 1
ATOM 1648 N N . HIS A 1 203 ? 11.093 21.145 -11.905 1.00 96.19 203 HIS A N 1
ATOM 1649 C CA . HIS A 1 203 ? 12.230 21.429 -11.008 1.00 96.19 203 HIS A CA 1
ATOM 1650 C C . HIS A 1 203 ? 13.621 21.109 -11.583 1.00 96.19 203 HIS A C 1
ATOM 1652 O O . HIS A 1 203 ? 14.629 21.494 -10.987 1.00 96.19 203 HIS A O 1
ATOM 1658 N N . GLY A 1 204 ? 13.712 20.440 -12.737 1.00 97.62 204 GLY A N 1
ATOM 1659 C CA . GLY A 1 204 ? 14.997 20.123 -13.372 1.00 97.62 204 GLY A CA 1
ATOM 1660 C C . GLY A 1 204 ? 15.859 19.119 -12.596 1.00 97.62 204 GLY A C 1
ATOM 1661 O O . GLY A 1 204 ? 17.086 19.161 -12.701 1.00 97.62 204 GLY A O 1
ATOM 1662 N N . GLU A 1 205 ? 15.244 18.243 -11.795 1.00 97.50 205 GLU A N 1
ATOM 1663 C CA . GLU A 1 205 ? 15.942 17.157 -11.104 1.00 97.50 205 GLU A CA 1
ATOM 1664 C C . GLU A 1 205 ? 16.499 16.120 -12.094 1.00 97.50 205 GLU A C 1
ATOM 1666 O O . GLU A 1 205 ? 16.035 15.956 -13.223 1.00 97.50 205 GLU A O 1
ATOM 1671 N N . ASP A 1 206 ? 17.524 15.397 -11.646 1.00 97.69 206 ASP A N 1
ATOM 1672 C CA . ASP A 1 206 ? 18.213 14.387 -12.443 1.00 97.69 206 ASP A CA 1
ATOM 1673 C C . ASP A 1 206 ? 17.294 13.200 -12.789 1.00 97.69 206 ASP A C 1
ATOM 1675 O O . ASP A 1 206 ? 16.742 12.542 -11.903 1.00 97.69 206 ASP A O 1
ATOM 1679 N N . ILE A 1 207 ? 17.160 12.911 -14.090 1.00 97.81 207 ILE A N 1
ATOM 1680 C CA . ILE A 1 207 ? 16.271 11.860 -14.613 1.00 97.81 207 ILE A CA 1
ATOM 1681 C C . ILE A 1 207 ? 16.632 10.493 -14.033 1.00 97.81 207 ILE A C 1
ATOM 1683 O O . ILE A 1 207 ? 15.736 9.741 -13.657 1.00 97.81 207 ILE A O 1
ATOM 1687 N N . GLU A 1 208 ? 17.923 10.159 -13.956 1.00 97.62 208 GLU A N 1
ATOM 1688 C CA . GLU A 1 208 ? 18.367 8.849 -13.479 1.00 97.62 208 GLU A CA 1
ATOM 1689 C C . GLU A 1 208 ? 17.955 8.652 -12.017 1.00 97.62 208 GLU A C 1
ATOM 1691 O O . GLU A 1 208 ? 17.319 7.651 -11.689 1.00 97.62 208 GLU A O 1
ATOM 1696 N N . LYS A 1 209 ? 18.193 9.648 -11.155 1.00 96.88 209 LYS A N 1
ATOM 1697 C CA . LYS A 1 209 ? 17.762 9.607 -9.748 1.00 96.88 209 LYS A CA 1
ATOM 1698 C C . LYS A 1 209 ? 16.249 9.484 -9.586 1.00 96.88 209 LYS A C 1
ATOM 1700 O O . LYS A 1 209 ? 15.793 8.694 -8.757 1.00 96.88 209 LYS A O 1
ATOM 1705 N N . VAL A 1 210 ? 15.469 10.242 -10.361 1.00 97.88 210 VAL A N 1
ATOM 1706 C CA . VAL A 1 210 ? 14.002 10.153 -10.312 1.00 97.88 210 VAL A CA 1
ATOM 1707 C C . VAL A 1 210 ? 13.547 8.758 -10.740 1.00 97.88 210 VAL A C 1
ATOM 1709 O O . VAL A 1 210 ? 12.757 8.132 -10.031 1.00 97.88 210 VAL A O 1
ATOM 1712 N N . MET A 1 211 ? 14.094 8.223 -11.832 1.00 98.44 211 MET A N 1
ATOM 1713 C CA . MET A 1 211 ? 13.770 6.876 -12.304 1.00 98.44 211 MET A CA 1
ATOM 1714 C C . MET A 1 211 ? 14.171 5.784 -11.301 1.00 98.44 211 MET A C 1
ATOM 1716 O O . MET A 1 211 ? 13.391 4.855 -11.099 1.00 98.44 211 MET A O 1
ATOM 1720 N N . GLU A 1 212 ? 15.303 5.906 -10.596 1.00 98.31 212 GLU A N 1
ATOM 1721 C CA . GLU A 1 212 ? 15.658 4.964 -9.521 1.00 98.31 212 GLU A CA 1
ATOM 1722 C C . GLU A 1 212 ? 14.609 4.949 -8.398 1.00 98.31 212 GLU A C 1
ATOM 1724 O O . GLU A 1 212 ? 14.222 3.877 -7.927 1.00 98.31 212 GLU A O 1
ATOM 1729 N N . SER A 1 213 ? 14.067 6.109 -8.012 1.00 98.25 213 SER A N 1
ATOM 1730 C CA . SER A 1 213 ? 12.970 6.155 -7.034 1.00 98.25 213 SER A CA 1
ATOM 1731 C C . SER A 1 213 ? 11.692 5.480 -7.560 1.00 98.25 213 SER A C 1
ATOM 1733 O O . SER A 1 213 ? 11.000 4.798 -6.800 1.00 98.25 213 SER A O 1
ATOM 1735 N N . ILE A 1 214 ? 11.412 5.576 -8.866 1.00 98.75 214 ILE A N 1
ATOM 1736 C CA . ILE A 1 214 ? 10.285 4.903 -9.536 1.00 98.75 214 ILE A CA 1
ATOM 1737 C C . ILE A 1 214 ? 10.467 3.386 -9.528 1.00 98.75 214 ILE A C 1
ATOM 1739 O O . ILE A 1 214 ? 9.534 2.662 -9.169 1.00 98.75 214 ILE A O 1
ATOM 1743 N N . TYR A 1 215 ? 11.668 2.892 -9.828 1.00 98.75 215 TYR A N 1
ATOM 1744 C CA . TYR A 1 215 ? 11.972 1.458 -9.779 1.00 98.75 215 TYR A CA 1
ATOM 1745 C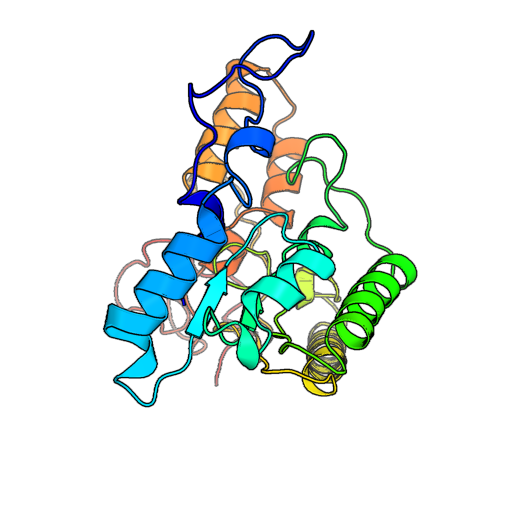 C . TYR A 1 215 ? 11.758 0.868 -8.381 1.00 98.75 215 TYR A C 1
ATOM 1747 O O . TYR A 1 215 ? 11.358 -0.291 -8.248 1.00 98.75 215 TYR A O 1
ATOM 1755 N N . ILE A 1 216 ? 11.964 1.669 -7.333 1.00 98.50 216 ILE A N 1
ATOM 1756 C CA . ILE A 1 216 ? 11.808 1.230 -5.944 1.00 98.50 216 ILE A CA 1
ATOM 1757 C C . ILE A 1 216 ? 10.361 1.394 -5.450 1.00 98.50 216 ILE A C 1
ATOM 1759 O O . ILE A 1 216 ? 9.844 0.487 -4.801 1.00 98.50 216 ILE A O 1
ATOM 1763 N N . LYS A 1 217 ? 9.699 2.522 -5.739 1.00 98.56 217 LYS A N 1
ATOM 1764 C CA . LYS A 1 217 ? 8.453 2.957 -5.066 1.00 98.56 217 LYS A CA 1
ATOM 1765 C C . LYS A 1 217 ? 7.233 3.087 -5.982 1.00 98.56 217 LYS A C 1
ATOM 1767 O O . LYS A 1 217 ? 6.123 3.290 -5.485 1.00 98.56 217 LYS A O 1
ATOM 1772 N N . GLY A 1 218 ? 7.414 2.996 -7.298 1.00 98.62 218 GLY A N 1
ATOM 1773 C CA . GLY A 1 218 ? 6.336 3.151 -8.273 1.00 98.62 218 GLY A CA 1
ATOM 1774 C C . GLY A 1 218 ? 5.262 2.075 -8.115 1.00 98.62 218 GLY A C 1
ATOM 1775 O O . GLY A 1 218 ? 5.575 0.891 -7.964 1.00 98.62 218 GLY A O 1
ATOM 1776 N N . ARG A 1 219 ? 3.987 2.476 -8.182 1.00 98.81 219 ARG A N 1
ATOM 1777 C CA . ARG A 1 219 ? 2.832 1.571 -8.005 1.00 98.81 219 ARG A CA 1
ATOM 1778 C C . ARG A 1 219 ? 2.725 0.547 -9.137 1.00 98.81 219 ARG A C 1
ATOM 1780 O O . ARG A 1 219 ? 2.279 -0.577 -8.919 1.00 98.81 219 ARG A O 1
ATOM 1787 N N . ASP A 1 220 ? 3.209 0.892 -10.331 1.00 98.81 220 ASP A N 1
ATOM 1788 C CA . ASP A 1 220 ? 3.203 -0.007 -11.490 1.00 98.81 220 ASP A CA 1
ATOM 1789 C C . ASP A 1 220 ? 4.054 -1.274 -11.300 1.00 98.81 220 ASP A C 1
ATOM 1791 O O . ASP A 1 220 ? 3.768 -2.295 -11.929 1.00 98.81 220 ASP A O 1
ATOM 1795 N N . ASN A 1 221 ? 5.001 -1.282 -10.351 1.00 98.88 221 ASN A N 1
ATOM 1796 C CA . ASN A 1 221 ? 5.719 -2.495 -9.938 1.00 98.88 221 ASN A CA 1
ATOM 1797 C C . ASN A 1 221 ? 4.777 -3.646 -9.540 1.00 98.88 221 ASN A C 1
ATOM 1799 O O . ASN A 1 221 ? 5.061 -4.822 -9.788 1.00 98.88 221 ASN A O 1
ATOM 1803 N N . ALA A 1 222 ? 3.629 -3.317 -8.947 1.00 98.75 222 ALA A N 1
ATOM 1804 C CA . ALA A 1 222 ? 2.618 -4.280 -8.526 1.00 98.75 222 ALA A CA 1
ATOM 1805 C C . ALA A 1 222 ? 1.514 -4.515 -9.570 1.00 98.75 222 ALA A C 1
ATOM 1807 O O . ALA A 1 222 ? 0.615 -5.325 -9.335 1.00 98.75 222 ALA A O 1
ATOM 1808 N N . ARG A 1 223 ? 1.553 -3.822 -10.713 1.00 98.88 223 ARG A N 1
ATOM 1809 C CA . ARG A 1 223 ? 0.448 -3.788 -11.691 1.00 98.88 223 ARG A CA 1
ATOM 1810 C C . ARG A 1 223 ? 0.805 -4.372 -13.047 1.00 98.88 223 ARG A C 1
ATOM 1812 O O . ARG A 1 223 ? -0.086 -4.529 -13.883 1.00 98.88 223 ARG A O 1
ATOM 1819 N N . THR A 1 224 ? 2.071 -4.732 -13.256 1.00 98.88 224 THR A N 1
ATOM 1820 C CA . THR A 1 224 ? 2.448 -5.559 -14.403 1.00 98.88 224 THR A CA 1
ATOM 1821 C C . THR A 1 224 ? 1.588 -6.830 -14.436 1.00 98.88 224 THR A C 1
ATOM 1823 O O . THR A 1 224 ? 1.236 -7.366 -13.375 1.00 98.88 224 THR A O 1
ATOM 1826 N N . PRO A 1 225 ? 1.193 -7.304 -15.632 1.00 98.81 225 PRO A N 1
ATOM 1827 C CA . PRO A 1 225 ? 0.297 -8.441 -15.756 1.00 98.81 225 PRO A CA 1
ATOM 1828 C C . PRO A 1 225 ? 0.760 -9.687 -14.999 1.00 98.81 225 PRO A C 1
ATOM 1830 O O . PRO A 1 225 ? 1.953 -9.980 -14.932 1.00 98.81 225 PRO A O 1
ATOM 1833 N N . MET A 1 226 ? -0.205 -10.446 -14.469 1.00 98.88 226 MET A N 1
ATOM 1834 C CA . MET A 1 226 ? 0.063 -11.727 -13.812 1.00 98.88 226 MET A CA 1
ATOM 1835 C C . MET A 1 226 ? 0.758 -12.697 -14.774 1.00 98.88 226 MET A C 1
ATOM 1837 O O . MET A 1 226 ? 0.349 -12.843 -15.928 1.00 98.88 226 MET A O 1
ATOM 1841 N N . GLN A 1 227 ? 1.796 -13.372 -14.281 1.00 98.88 227 GLN A N 1
ATOM 1842 C CA . GLN A 1 227 ? 2.666 -14.230 -15.081 1.00 98.88 227 GLN A CA 1
ATOM 1843 C C . GLN A 1 227 ? 2.182 -15.685 -15.031 1.00 98.88 227 GLN A C 1
ATOM 1845 O O . GLN A 1 227 ? 2.617 -16.466 -14.190 1.00 98.88 227 GLN A O 1
ATOM 1850 N N . TRP A 1 228 ? 1.249 -16.061 -15.909 1.00 98.81 228 TRP A N 1
ATOM 1851 C CA . TRP A 1 228 ? 0.618 -17.388 -15.874 1.00 98.81 228 TRP A CA 1
ATOM 1852 C C . TRP A 1 228 ? 1.499 -18.505 -16.431 1.00 98.81 228 TRP A C 1
ATOM 1854 O O . TRP A 1 228 ? 1.486 -19.612 -15.901 1.00 98.81 228 TRP A O 1
ATOM 1864 N N . ASN A 1 229 ? 2.233 -18.251 -17.513 1.00 98.69 229 ASN A N 1
ATOM 1865 C CA . ASN A 1 229 ? 3.102 -19.239 -18.154 1.00 98.69 229 ASN A CA 1
ATOM 1866 C C . ASN A 1 229 ? 4.208 -18.572 -18.996 1.00 98.69 229 ASN A C 1
ATOM 1868 O O . ASN A 1 229 ? 4.369 -17.357 -18.986 1.00 98.69 229 ASN A O 1
ATOM 1872 N N . ASP A 1 230 ? 4.960 -19.388 -19.734 1.00 98.38 230 ASP A N 1
ATOM 1873 C CA . ASP A 1 230 ? 6.085 -19.017 -20.600 1.00 98.38 230 ASP A CA 1
ATOM 1874 C C . ASP A 1 230 ? 5.687 -18.571 -22.026 1.00 98.38 230 ASP A C 1
ATOM 1876 O O . ASP A 1 230 ? 6.561 -18.337 -22.865 1.00 98.38 230 ASP A O 1
ATOM 1880 N N . GLN A 1 231 ? 4.389 -18.457 -22.330 1.00 98.44 231 GLN A N 1
ATOM 1881 C CA . GLN A 1 231 ? 3.898 -18.025 -23.645 1.00 98.44 231 GLN A CA 1
ATOM 1882 C C . GLN A 1 231 ? 3.913 -16.495 -23.789 1.00 98.44 231 GLN A C 1
ATOM 1884 O O . GLN A 1 231 ? 4.229 -15.769 -22.848 1.00 98.44 231 GLN A O 1
ATOM 1889 N N . ASN A 1 232 ? 3.549 -15.985 -24.974 1.00 98.25 232 ASN A N 1
ATOM 1890 C CA . ASN A 1 232 ? 3.501 -14.542 -25.224 1.00 98.25 232 ASN A CA 1
ATOM 1891 C C . ASN A 1 232 ? 2.685 -13.796 -24.147 1.00 98.25 232 ASN A C 1
ATOM 1893 O O . ASN A 1 232 ? 1.649 -14.289 -23.693 1.00 98.25 232 ASN A O 1
ATOM 1897 N N . HIS A 1 233 ? 3.182 -12.630 -23.724 1.00 98.50 233 HIS A N 1
ATOM 1898 C CA . HIS A 1 233 ? 2.664 -11.844 -22.596 1.00 98.50 233 HIS A CA 1
ATOM 1899 C C . HIS A 1 233 ? 2.398 -12.676 -21.327 1.00 98.50 233 HIS A C 1
ATOM 1901 O O . HIS A 1 233 ? 1.402 -12.462 -20.639 1.00 98.50 233 HIS A O 1
ATOM 1907 N N . ALA A 1 234 ? 3.256 -13.658 -21.043 1.00 98.62 234 ALA A N 1
ATOM 1908 C CA . ALA A 1 234 ? 3.119 -14.607 -19.941 1.00 98.62 234 ALA A CA 1
ATOM 1909 C C . ALA A 1 234 ? 1.781 -15.369 -19.898 1.00 98.62 234 ALA A C 1
ATOM 1911 O O . ALA A 1 234 ? 1.312 -15.766 -18.830 1.00 98.62 234 ALA A O 1
ATOM 1912 N N . GLY A 1 235 ? 1.110 -15.512 -21.045 1.00 98.38 235 GLY A N 1
ATOM 1913 C CA . GLY A 1 235 ? -0.227 -16.096 -21.129 1.00 98.38 235 GLY A CA 1
ATOM 1914 C C . GLY A 1 235 ? -1.347 -15.222 -20.550 1.00 98.38 235 GLY A C 1
ATOM 1915 O O . GLY A 1 235 ? -2.472 -15.702 -20.429 1.00 98.38 235 GLY A O 1
ATOM 1916 N N . PHE A 1 236 ? -1.075 -13.960 -20.202 1.00 98.75 236 PHE A N 1
ATOM 1917 C CA . PHE A 1 236 ? -2.069 -13.026 -19.662 1.00 98.75 236 PHE A CA 1
ATOM 1918 C C . PHE A 1 236 ? -3.129 -12.622 -20.688 1.00 98.75 236 PHE A C 1
ATOM 1920 O O . PHE A 1 236 ? -4.308 -12.498 -20.363 1.00 98.75 236 PHE A O 1
ATOM 1927 N N . THR A 1 237 ? -2.720 -12.412 -21.937 1.00 98.69 237 THR A N 1
ATOM 1928 C CA . THR A 1 237 ? -3.603 -11.979 -23.022 1.00 98.69 237 THR A CA 1
ATOM 1929 C C . THR A 1 237 ? -3.109 -12.515 -24.363 1.00 98.69 237 THR A C 1
ATOM 1931 O O . THR A 1 237 ? -1.939 -12.855 -24.520 1.00 98.69 237 THR A O 1
ATOM 1934 N N . LYS A 1 238 ? -4.017 -12.590 -25.342 1.00 98.19 238 LYS A N 1
ATOM 1935 C CA . LYS A 1 238 ? -3.680 -12.854 -26.752 1.00 98.19 238 LYS A CA 1
ATOM 1936 C C . LYS A 1 238 ? -3.463 -11.571 -27.564 1.00 98.19 238 LYS A C 1
ATOM 1938 O O . LYS A 1 238 ? -2.968 -11.663 -28.681 1.00 98.19 238 LYS A O 1
ATOM 1943 N N . GLY A 1 239 ? -3.909 -10.425 -27.043 1.00 98.25 239 GLY A N 1
ATOM 1944 C CA . GLY A 1 239 ? -3.667 -9.103 -27.626 1.00 98.25 239 GLY A CA 1
ATOM 1945 C C . GLY A 1 239 ? -2.504 -8.400 -26.933 1.00 98.25 239 GLY A C 1
ATOM 1946 O O . GLY A 1 239 ? -1.671 -9.057 -26.322 1.00 98.25 239 GLY A O 1
ATOM 1947 N N . GLU A 1 240 ? -2.497 -7.070 -26.963 1.00 98.38 240 GLU A N 1
ATOM 1948 C CA . GLU A 1 240 ? -1.497 -6.271 -26.249 1.00 98.38 240 GLU A CA 1
ATOM 1949 C C . GLU A 1 240 ? -1.961 -5.968 -24.815 1.00 98.38 240 GLU A C 1
ATOM 1951 O O . GLU A 1 240 ? -3.111 -5.556 -24.615 1.00 98.38 240 GLU A O 1
ATOM 1956 N N . PRO A 1 241 ? -1.118 -6.177 -23.791 1.00 98.44 241 PRO A N 1
ATOM 1957 C CA . PRO A 1 241 ? -1.450 -5.795 -22.427 1.00 98.44 241 PRO A CA 1
ATOM 1958 C C . PRO A 1 241 ? -1.404 -4.267 -22.268 1.00 98.44 241 PRO A C 1
ATOM 1960 O O . PRO A 1 241 ? -0.622 -3.576 -22.914 1.00 98.44 241 PRO A O 1
ATOM 1963 N N . TRP A 1 242 ? -2.231 -3.730 -21.370 1.00 98.56 242 TRP A N 1
ATOM 1964 C CA . TRP A 1 242 ? -2.328 -2.281 -21.123 1.00 98.56 242 TRP A CA 1
ATOM 1965 C C . TRP A 1 242 ? -1.029 -1.665 -20.557 1.00 98.56 242 TRP A C 1
ATOM 1967 O O . TRP A 1 242 ? -0.749 -0.479 -20.757 1.00 98.56 242 TRP A O 1
ATOM 1977 N N . ILE A 1 243 ? -0.226 -2.489 -19.882 1.00 98.62 243 ILE A N 1
ATOM 1978 C CA . ILE A 1 243 ? 1.139 -2.211 -19.436 1.00 98.62 243 ILE A CA 1
ATOM 1979 C C . ILE A 1 243 ? 2.010 -3.437 -19.741 1.00 98.62 243 ILE A C 1
ATOM 1981 O O . ILE A 1 243 ? 1.530 -4.574 -19.692 1.00 98.62 243 ILE A O 1
ATOM 1985 N N . THR A 1 244 ? 3.277 -3.216 -20.084 1.00 98.50 244 THR A N 1
ATOM 1986 C CA . THR A 1 244 ? 4.215 -4.271 -20.483 1.00 98.50 244 THR A CA 1
ATOM 1987 C C . THR A 1 244 ? 4.357 -5.348 -19.395 1.00 98.50 244 THR A C 1
ATOM 1989 O O . THR A 1 244 ? 4.334 -5.067 -18.196 1.00 98.50 244 THR A O 1
ATOM 1992 N N . VAL A 1 245 ? 4.500 -6.612 -19.803 1.00 98.69 245 VAL A N 1
ATOM 1993 C CA . VAL A 1 245 ? 4.785 -7.727 -18.879 1.00 98.69 245 VAL A CA 1
ATOM 1994 C C . VAL A 1 245 ? 6.239 -7.662 -18.428 1.00 98.69 245 VAL A C 1
ATOM 1996 O O . VAL A 1 245 ? 7.114 -7.351 -19.235 1.00 98.69 245 VAL A O 1
ATOM 1999 N N . ASN A 1 246 ? 6.518 -7.990 -17.164 1.00 98.62 246 ASN A N 1
ATOM 2000 C CA . ASN A 1 246 ? 7.897 -8.072 -16.688 1.00 98.62 246 ASN A CA 1
ATOM 2001 C C . ASN A 1 246 ? 8.682 -9.106 -17.528 1.00 98.62 246 ASN A C 1
ATOM 2003 O O . ASN A 1 246 ? 8.238 -10.253 -17.625 1.00 98.62 246 ASN A O 1
ATOM 2007 N N . PRO A 1 247 ? 9.834 -8.752 -18.133 1.00 98.25 247 PRO A N 1
ATOM 2008 C CA . PRO A 1 247 ? 10.588 -9.656 -19.006 1.00 98.25 247 PRO A CA 1
ATOM 2009 C C . PRO A 1 247 ? 10.999 -10.993 -18.370 1.00 98.25 247 PRO A C 1
ATOM 2011 O O . PRO A 1 247 ? 11.222 -11.965 -19.094 1.00 98.25 247 PRO A O 1
ATOM 2014 N N . ASN A 1 248 ? 11.068 -11.066 -17.037 1.00 98.56 248 ASN A N 1
ATOM 2015 C CA . ASN A 1 248 ? 11.436 -12.277 -16.298 1.00 98.56 248 ASN A CA 1
ATOM 2016 C C . ASN A 1 248 ? 10.340 -13.362 -16.250 1.00 98.56 248 ASN A C 1
ATOM 2018 O O . ASN A 1 248 ? 10.550 -14.419 -15.652 1.00 98.56 248 ASN A O 1
ATOM 2022 N N . TYR A 1 249 ? 9.191 -13.163 -16.911 1.00 98.69 249 TYR A N 1
ATOM 2023 C CA . TYR A 1 249 ? 8.081 -14.124 -16.897 1.00 98.69 249 TYR A CA 1
ATOM 2024 C C . TYR A 1 249 ? 8.434 -15.525 -17.410 1.00 98.69 249 TYR A C 1
ATOM 2026 O O . TYR A 1 249 ? 7.759 -16.496 -17.081 1.00 98.69 249 TYR A O 1
ATOM 2034 N N . LYS A 1 250 ? 9.497 -15.655 -18.209 1.00 98.50 250 LYS A N 1
ATOM 2035 C CA . LYS A 1 250 ? 9.987 -16.956 -18.690 1.00 98.50 250 LYS A CA 1
ATOM 2036 C C . LYS A 1 250 ? 10.524 -17.839 -17.561 1.00 98.50 250 LYS A C 1
ATOM 2038 O O . LYS A 1 250 ? 10.490 -19.057 -17.679 1.00 98.50 250 LYS A O 1
ATOM 2043 N N . GLU A 1 251 ? 11.010 -17.221 -16.490 1.00 98.38 251 GLU A N 1
ATOM 2044 C CA . GLU A 1 251 ? 11.601 -17.884 -15.321 1.00 98.38 251 GLU A CA 1
ATOM 2045 C C . GLU A 1 251 ? 10.656 -17.857 -14.117 1.00 98.38 251 GLU A C 1
ATOM 2047 O O . GLU A 1 251 ? 10.695 -18.744 -13.267 1.00 98.38 251 GLU A O 1
ATOM 2052 N N . ILE A 1 252 ? 9.808 -16.830 -14.039 1.00 98.69 252 ILE A N 1
ATOM 2053 C CA . ILE A 1 252 ? 8.851 -16.627 -12.957 1.00 98.69 252 ILE A CA 1
ATOM 2054 C C . ILE A 1 252 ? 7.451 -16.691 -13.552 1.00 98.69 252 ILE A C 1
ATOM 2056 O O . ILE A 1 252 ? 6.984 -15.734 -14.158 1.00 98.69 252 ILE A O 1
ATOM 2060 N N . ASN A 1 253 ? 6.758 -17.806 -13.391 1.00 98.75 253 ASN A N 1
ATOM 2061 C CA . ASN A 1 253 ? 5.352 -17.924 -13.754 1.00 98.75 253 ASN A CA 1
ATOM 2062 C C . ASN A 1 253 ? 4.690 -19.039 -12.928 1.00 98.75 253 ASN A C 1
ATOM 2064 O O . ASN A 1 253 ? 5.342 -19.660 -12.092 1.00 98.75 253 ASN A O 1
ATOM 2068 N N . VAL A 1 254 ? 3.384 -19.241 -13.104 1.00 98.56 254 VAL A N 1
ATOM 2069 C CA . VAL A 1 254 ? 2.597 -20.220 -12.328 1.00 98.56 254 VAL A CA 1
ATOM 2070 C C . VAL A 1 254 ? 2.879 -21.677 -12.724 1.00 98.56 254 VAL A C 1
ATOM 2072 O O . VAL A 1 254 ? 2.655 -22.574 -11.912 1.00 98.56 254 VAL A O 1
ATOM 2075 N N . LYS A 1 255 ? 3.327 -21.923 -13.958 1.00 92.00 255 LYS A N 1
ATOM 2076 C CA . LYS A 1 255 ? 3.579 -23.264 -14.506 1.00 92.00 255 LYS A CA 1
ATOM 2077 C C . LYS A 1 255 ? 4.918 -23.824 -14.027 1.00 92.00 255 LYS A C 1
ATOM 2079 O O . LYS A 1 255 ? 4.936 -25.041 -13.738 1.00 92.00 255 LYS A O 1
#

Foldseek 3Di:
DAEQLQQPAFAPPLDDDDDPDPDDDDPCVGGRNHDCSLVVQQVCLVVPVVVDPDAFEAEGEPDDLVVQLCQCFPVSSGHPEYDYCLLVCQQPDPVGLLRGHDHDPVNNVVVVVVNLVSPVPGGFYEFEQDELQFAQNCAAVNPCPPCQPVRLVVVCVVRVPGTHHYDDYQLSVLRQHFAQDPDPVLDDDPVLVVQCCCQCVVVNHDNVSSSVSCSHRPSCSSVAAAQADLDPSNPRDPDDDPHGHHPCSNVGHPD

pLDDT: mean 98.11, std 1.49, range [88.62, 98.94]